Protein AF-A0A133ZZ99-F1 (afdb_monomer_lite)

Sequence (257 aa):
IGNKLYKKNGKLERIIESFETLSKYTTDRAGKLNVVGDSDDNLVDRKHYSNMIQLLQIFSSLSYFDGNLLGIRPTIGNSKNKYIVKAVKEDYDIVLSYKKYKSFINFGNISIYGRYKNLNMRVKHPVIGNVEKFDVLKYVAPSVVGKVVDKLFDLNMLSREFELWGTNVIVYDIDIHTPEGFSYGFYPMYKIYNIDDMDTKRYIDRFNEYFLPGGEYEEERDKVGYNPDNPISEEDFAERIDEINNMVYELFEVRYH

Foldseek 3Di:
DDDDPDPQPVVLVVVLVVLVVVLVVLVVVLVVCPDDDDPVVLVVSLVVNLVSVLVSVVSVVCRVQPVCLVVDDPDDDDDDDQWDFDWDCDPNKIKTWIKDWDFPDDDPPDTDTDDIFTKIKIKDRWDWLAQQPPPLVVQAPPVACPVVNVVSVLVSLLRNLQRWRKMKIWMAGRVHSHTPDIDMDTDKAALSNDPVSDISQVSQVLVLQQCPVVHVCVVCCVVLPHDNVDGDGPVCCVVCVVSVSSSSVSVVVVVPD

Structure (mmCIF, N/CA/C/O backbone):
data_AF-A0A133ZZ99-F1
#
_entry.id   AF-A0A133ZZ99-F1
#
loop_
_atom_site.group_PDB
_atom_site.id
_atom_site.type_symbol
_atom_site.label_atom_id
_atom_site.label_alt_id
_atom_site.label_comp_id
_atom_site.label_asym_id
_atom_site.label_entity_id
_atom_site.label_seq_id
_atom_site.pdbx_PDB_ins_code
_atom_site.Cartn_x
_atom_site.Cartn_y
_atom_site.Cartn_z
_atom_site.occupancy
_atom_site.B_iso_or_equiv
_atom_site.auth_seq_id
_atom_site.auth_comp_id
_atom_site.auth_asym_id
_atom_site.auth_atom_id
_atom_site.pdbx_PDB_model_num
ATOM 1 N N . ILE A 1 1 ? 1.898 -22.812 -10.694 1.00 30.27 1 ILE A N 1
ATOM 2 C CA . ILE A 1 1 ? 2.882 -22.100 -11.553 1.00 30.27 1 ILE A CA 1
ATOM 3 C C . ILE A 1 1 ? 4.181 -22.034 -10.755 1.00 30.27 1 ILE A C 1
ATOM 5 O O . ILE A 1 1 ? 4.157 -21.509 -9.656 1.00 30.27 1 ILE A O 1
ATOM 9 N N . GLY A 1 2 ? 5.227 -22.731 -11.211 1.00 24.48 2 GLY A N 1
ATOM 10 C CA . GLY A 1 2 ? 6.364 -23.154 -10.380 1.00 24.48 2 GLY A CA 1
ATOM 11 C C . GLY A 1 2 ? 7.445 -22.101 -10.114 1.00 24.48 2 GLY A C 1
ATOM 12 O O . GLY A 1 2 ? 7.627 -21.166 -10.894 1.00 24.48 2 GLY A O 1
ATOM 13 N N . ASN A 1 3 ? 8.179 -22.330 -9.020 1.00 24.52 3 ASN A N 1
ATOM 14 C CA . ASN A 1 3 ? 9.350 -21.588 -8.551 1.00 24.52 3 ASN A CA 1
ATOM 15 C C . ASN A 1 3 ? 10.400 -21.408 -9.659 1.00 24.52 3 ASN A C 1
ATOM 17 O O . ASN A 1 3 ? 11.265 -22.258 -9.869 1.00 24.52 3 ASN A O 1
ATOM 21 N N . LYS A 1 4 ? 10.369 -20.262 -10.345 1.00 31.17 4 LYS A N 1
ATOM 22 C CA . LYS A 1 4 ? 11.573 -19.733 -10.982 1.00 31.17 4 LYS A CA 1
ATOM 23 C C . LYS A 1 4 ? 12.446 -19.178 -9.866 1.00 31.17 4 LYS A C 1
ATOM 25 O O . LYS A 1 4 ? 12.062 -18.212 -9.218 1.00 31.17 4 LYS A O 1
ATOM 30 N N . LEU A 1 5 ? 13.607 -19.797 -9.657 1.00 29.06 5 LEU A N 1
ATOM 31 C CA . LEU A 1 5 ? 14.705 -19.241 -8.870 1.00 29.06 5 LEU A CA 1
ATOM 32 C C . LEU A 1 5 ? 15.047 -17.839 -9.408 1.00 29.06 5 LEU A C 1
ATOM 34 O O . LEU A 1 5 ? 15.822 -17.692 -10.354 1.00 29.06 5 LEU A O 1
ATOM 38 N N . TYR A 1 6 ? 14.438 -16.807 -8.824 1.00 36.44 6 TYR A N 1
ATOM 39 C CA . TYR A 1 6 ? 14.881 -15.428 -8.961 1.00 36.44 6 TYR A CA 1
ATOM 40 C C . TYR A 1 6 ? 16.262 -15.343 -8.312 1.00 36.44 6 TYR A C 1
ATOM 42 O O . TYR A 1 6 ? 16.425 -15.576 -7.115 1.00 36.44 6 TYR A O 1
ATOM 50 N N . LYS A 1 7 ? 17.290 -15.051 -9.110 1.00 36.66 7 LYS A N 1
ATOM 51 C CA . LYS A 1 7 ? 18.623 -14.763 -8.584 1.00 36.66 7 LYS A CA 1
ATOM 52 C C . LYS A 1 7 ? 18.521 -13.422 -7.847 1.00 36.66 7 LYS A C 1
ATOM 54 O O . LYS A 1 7 ? 18.430 -12.386 -8.500 1.00 36.66 7 LYS A O 1
ATOM 59 N N . LYS A 1 8 ? 18.459 -13.458 -6.511 1.00 46.41 8 LYS A N 1
ATOM 60 C CA . LYS A 1 8 ? 18.410 -12.273 -5.638 1.00 46.41 8 LYS A CA 1
ATOM 61 C C . LYS A 1 8 ? 19.455 -11.242 -6.074 1.00 46.41 8 LYS A C 1
ATOM 63 O O . LYS A 1 8 ? 20.642 -11.560 -6.172 1.00 46.41 8 LYS A O 1
ATOM 68 N N . ASN A 1 9 ? 19.025 -10.013 -6.356 1.00 56.91 9 ASN A N 1
ATOM 69 C CA . ASN A 1 9 ? 19.936 -8.910 -6.644 1.00 56.91 9 ASN A CA 1
ATOM 70 C C . ASN A 1 9 ? 20.273 -8.199 -5.328 1.00 56.91 9 ASN A C 1
ATOM 72 O O . ASN A 1 9 ? 19.586 -7.259 -4.939 1.00 56.91 9 ASN A O 1
ATOM 76 N N . GLY A 1 10 ? 21.350 -8.622 -4.660 1.00 58.66 10 GLY A N 1
ATOM 77 C CA . GLY A 1 10 ? 21.738 -8.077 -3.351 1.00 58.66 10 GLY A CA 1
ATOM 78 C C . GLY A 1 10 ? 22.038 -6.570 -3.339 1.00 58.66 10 GLY A C 1
ATOM 79 O O . GLY A 1 10 ? 22.044 -5.956 -2.281 1.00 58.66 10 GLY A O 1
ATOM 80 N N . LYS A 1 11 ? 22.262 -5.924 -4.497 1.00 62.56 11 LYS A N 1
ATOM 81 C CA . LYS A 1 11 ? 22.343 -4.451 -4.554 1.00 62.56 11 LYS A CA 1
ATOM 82 C C . LYS A 1 11 ? 20.976 -3.797 -4.389 1.00 62.56 11 LYS A C 1
ATOM 84 O O . LYS A 1 11 ? 20.891 -2.731 -3.798 1.00 62.56 11 LYS A O 1
ATOM 89 N N . LEU A 1 12 ? 19.941 -4.418 -4.944 1.00 64.12 12 LEU A N 1
ATOM 90 C CA . LEU A 1 12 ? 18.577 -3.916 -4.897 1.00 64.12 12 LEU A CA 1
ATOM 91 C C . LEU A 1 12 ? 18.000 -4.104 -3.488 1.00 64.12 12 LEU A C 1
ATOM 93 O O . LEU A 1 12 ? 17.463 -3.147 -2.944 1.00 64.12 12 LEU A O 1
ATOM 97 N N . GLU A 1 13 ? 18.232 -5.263 -2.862 1.00 65.00 13 GLU A N 1
ATOM 98 C CA . GLU A 1 13 ? 17.903 -5.493 -1.443 1.00 65.00 13 GLU A CA 1
ATOM 99 C C . GLU A 1 13 ? 18.554 -4.424 -0.551 1.00 65.00 13 GLU A C 1
ATOM 101 O O . GLU A 1 13 ? 17.849 -3.740 0.175 1.00 65.00 13 GLU A O 1
ATOM 106 N N . ARG A 1 14 ? 19.857 -4.149 -0.711 1.00 67.38 14 ARG A N 1
ATOM 107 C CA . ARG A 1 14 ? 20.537 -3.096 0.070 1.00 67.38 14 ARG A CA 1
ATOM 108 C C . ARG A 1 14 ? 19.987 -1.689 -0.170 1.00 67.38 14 ARG A C 1
ATOM 110 O O . ARG A 1 14 ? 20.017 -0.870 0.743 1.00 67.38 14 ARG A O 1
ATOM 117 N N . ILE A 1 15 ? 19.529 -1.376 -1.386 1.00 69.62 15 ILE A N 1
ATOM 118 C CA . ILE A 1 15 ? 18.879 -0.088 -1.682 1.00 69.62 15 ILE A CA 1
ATOM 119 C C . ILE A 1 15 ? 17.531 -0.011 -0.964 1.00 69.62 15 ILE A C 1
ATOM 121 O O . ILE A 1 15 ? 17.267 1.000 -0.321 1.00 69.62 15 ILE A O 1
ATOM 125 N N . ILE A 1 16 ? 16.718 -1.070 -1.036 1.00 63.50 16 ILE A N 1
ATOM 126 C CA . ILE A 1 16 ? 15.436 -1.157 -0.325 1.00 63.50 16 ILE A CA 1
ATOM 127 C C . ILE A 1 16 ? 15.670 -1.027 1.182 1.00 63.50 16 ILE A C 1
ATOM 129 O O . ILE A 1 16 ? 15.138 -0.102 1.777 1.00 63.50 16 ILE A O 1
ATOM 133 N N . GLU A 1 17 ? 16.559 -1.834 1.764 1.00 70.50 17 GLU A N 1
ATOM 134 C CA . GLU A 1 17 ? 16.939 -1.769 3.184 1.00 70.50 17 GLU A CA 1
ATOM 135 C C . GLU A 1 17 ? 17.415 -0.366 3.593 1.00 70.50 17 GLU A C 1
ATOM 137 O O . GLU A 1 17 ? 17.092 0.122 4.676 1.00 70.50 17 GLU A O 1
ATOM 142 N N . SER A 1 18 ? 18.177 0.318 2.729 1.00 71.25 18 SER A N 1
ATOM 143 C CA . SER A 1 18 ? 18.650 1.682 2.998 1.00 71.25 18 SER A CA 1
ATOM 144 C C . SER A 1 18 ? 17.503 2.687 2.997 1.00 71.25 18 SER A C 1
ATOM 146 O O . SER A 1 18 ? 17.463 3.563 3.858 1.00 71.25 18 SER A O 1
ATOM 148 N N . PHE A 1 19 ? 16.563 2.571 2.058 1.00 69.50 19 PHE A N 1
ATOM 149 C CA . PHE A 1 19 ? 15.379 3.422 2.037 1.00 69.50 19 PHE A CA 1
ATOM 150 C C . PHE A 1 19 ? 14.407 3.092 3.173 1.00 69.50 19 PHE A C 1
ATOM 152 O O . PHE A 1 19 ? 13.826 4.016 3.724 1.00 69.50 19 PHE A O 1
ATOM 159 N N . GLU A 1 20 ? 14.257 1.829 3.566 1.00 67.12 20 GLU A N 1
ATOM 160 C CA . GLU A 1 20 ? 13.483 1.420 4.743 1.00 67.12 20 GLU A CA 1
ATOM 161 C C . GLU A 1 20 ? 14.106 1.978 6.023 1.00 67.12 20 GLU A C 1
ATOM 163 O O . GLU A 1 20 ? 13.404 2.531 6.863 1.00 67.12 20 GLU A O 1
ATOM 168 N N . THR A 1 21 ? 15.434 1.909 6.152 1.00 72.00 21 THR A N 1
ATOM 169 C CA . THR A 1 21 ? 16.171 2.504 7.277 1.00 72.00 21 THR A CA 1
ATOM 170 C C . THR A 1 21 ? 16.014 4.022 7.295 1.00 72.00 21 THR A C 1
ATOM 172 O O . THR A 1 21 ? 15.761 4.604 8.347 1.00 72.00 21 THR A O 1
ATOM 175 N N . LEU A 1 22 ? 16.133 4.674 6.134 1.00 68.56 22 LEU A N 1
ATOM 176 C CA . LEU A 1 22 ? 15.920 6.113 6.008 1.00 68.56 22 LEU A CA 1
ATOM 177 C C . LEU A 1 22 ? 14.469 6.483 6.330 1.00 68.56 22 LEU A C 1
ATOM 179 O O . LEU A 1 22 ? 14.244 7.477 7.006 1.00 68.56 22 LEU A O 1
ATOM 183 N N . SER A 1 23 ? 13.500 5.676 5.890 1.00 64.81 23 SER A N 1
ATOM 184 C CA . SER A 1 23 ? 12.088 5.838 6.230 1.00 64.81 23 SER A CA 1
ATOM 185 C C . SER A 1 23 ? 11.916 5.774 7.740 1.00 64.81 23 SER A C 1
ATOM 187 O O . SER A 1 23 ? 11.454 6.750 8.309 1.00 64.81 23 SER A O 1
ATOM 189 N N . LYS A 1 24 ? 12.406 4.714 8.399 1.00 66.31 24 LYS A N 1
ATOM 190 C CA . LYS A 1 24 ? 12.378 4.568 9.864 1.00 66.31 24 LYS A CA 1
ATOM 191 C C . LYS A 1 24 ? 13.000 5.764 10.585 1.00 66.31 24 LYS A C 1
ATOM 193 O O . LYS A 1 24 ? 12.439 6.271 11.543 1.00 66.31 24 LYS A O 1
ATOM 198 N N . TYR A 1 25 ? 14.136 6.269 10.103 1.00 63.47 25 TYR A N 1
ATOM 199 C CA . TYR A 1 25 ? 14.757 7.459 10.688 1.00 63.47 25 TYR A CA 1
ATOM 200 C C . TYR A 1 25 ? 13.888 8.714 10.524 1.00 63.47 25 TYR A C 1
ATOM 202 O O . TYR A 1 25 ? 13.748 9.499 11.462 1.00 63.47 25 TYR A O 1
ATOM 210 N N . THR A 1 26 ? 13.301 8.912 9.342 1.00 62.19 26 THR A N 1
ATOM 211 C CA . THR A 1 26 ? 12.388 10.027 9.065 1.00 62.19 26 THR A CA 1
ATOM 212 C C . THR A 1 26 ? 11.138 9.939 9.939 1.00 62.19 26 THR A C 1
ATOM 214 O O . THR A 1 26 ? 10.729 10.955 10.494 1.00 62.19 26 THR A O 1
ATOM 217 N N . THR A 1 27 ? 10.581 8.742 10.135 1.00 60.41 27 THR A N 1
ATOM 218 C CA . THR A 1 27 ? 9.396 8.505 10.972 1.00 60.41 27 THR A CA 1
ATOM 219 C C . THR A 1 27 ? 9.701 8.630 12.467 1.00 60.41 27 THR A C 1
ATOM 221 O O . THR A 1 27 ? 8.943 9.264 13.194 1.00 60.41 27 THR A O 1
ATOM 224 N N . ASP A 1 28 ? 10.853 8.144 12.934 1.00 63.25 28 ASP A N 1
ATOM 225 C CA . ASP A 1 28 ? 11.308 8.309 14.323 1.00 63.25 28 ASP A CA 1
ATOM 226 C C . ASP A 1 28 ? 11.598 9.775 14.658 1.00 63.25 28 ASP A C 1
ATOM 228 O O . ASP A 1 28 ? 11.335 10.248 15.767 1.00 63.25 28 ASP A O 1
ATOM 232 N N . ARG A 1 29 ? 12.177 10.513 13.704 1.00 58.12 29 ARG A N 1
ATOM 233 C CA . ARG A 1 29 ? 12.391 11.956 13.826 1.00 58.12 29 ARG A CA 1
ATOM 234 C C . ARG A 1 29 ? 11.055 12.696 13.842 1.00 58.12 29 ARG A C 1
ATOM 236 O O . ARG A 1 29 ? 10.872 13.555 14.699 1.00 58.12 29 ARG A O 1
ATOM 243 N N . ALA A 1 30 ? 10.139 12.343 12.945 1.00 53.66 30 ALA A N 1
ATOM 244 C CA . ALA A 1 30 ? 8.786 12.882 12.893 1.00 53.66 30 ALA A CA 1
ATOM 245 C C . ALA A 1 30 ? 8.034 12.690 14.219 1.00 53.66 30 ALA A C 1
ATOM 247 O O . ALA A 1 30 ? 7.506 13.653 14.761 1.00 53.66 30 ALA A O 1
ATOM 248 N N . GLY A 1 31 ? 8.067 11.483 14.795 1.00 53.53 31 GLY A N 1
ATOM 249 C CA . GLY A 1 31 ? 7.424 11.180 16.079 1.00 53.53 31 GLY A CA 1
ATOM 250 C C . GLY A 1 31 ? 8.029 11.907 17.289 1.00 53.53 31 GLY A C 1
ATOM 251 O O . GLY A 1 31 ? 7.369 12.047 18.315 1.00 53.53 31 GLY A O 1
ATOM 252 N N . LYS A 1 32 ? 9.273 12.400 17.192 1.00 53.44 32 LYS A N 1
ATOM 253 C CA . LYS A 1 32 ? 9.926 13.211 18.241 1.00 53.44 32 LYS A CA 1
ATOM 254 C C . LYS A 1 32 ? 9.643 14.706 18.112 1.00 53.44 32 LYS A C 1
ATOM 256 O O . LYS A 1 32 ? 9.786 15.437 19.090 1.00 53.44 32 LYS A O 1
ATOM 261 N N . LEU A 1 33 ? 9.269 15.169 16.924 1.00 50.06 33 LEU A N 1
ATOM 262 C CA . LEU A 1 33 ? 9.016 16.572 16.617 1.00 50.06 33 LEU A CA 1
ATOM 263 C C . LEU A 1 33 ? 7.540 16.921 16.842 1.00 50.06 33 LEU A C 1
ATOM 265 O O . LEU A 1 33 ? 6.903 17.415 15.927 1.00 50.06 33 LEU A O 1
ATOM 269 N N . ASN A 1 34 ? 6.998 16.703 18.049 1.00 49.03 34 ASN A N 1
ATOM 270 C CA . ASN A 1 34 ? 5.668 17.193 18.475 1.00 49.03 34 ASN A CA 1
ATOM 271 C C . ASN A 1 34 ? 5.592 18.739 18.451 1.00 49.03 34 ASN A C 1
ATOM 273 O O . ASN A 1 34 ? 5.424 19.392 19.478 1.00 49.03 34 ASN A O 1
ATOM 277 N N . VAL A 1 35 ? 5.776 19.348 17.288 1.00 50.62 35 VAL A N 1
ATOM 278 C CA . VAL A 1 35 ? 5.778 20.782 17.053 1.00 50.62 35 VAL A CA 1
ATOM 279 C C . VAL A 1 35 ? 4.821 21.006 15.897 1.00 50.62 35 VAL A C 1
ATOM 281 O O . VAL A 1 35 ? 5.192 21.047 14.728 1.00 50.62 35 VAL A O 1
ATOM 284 N N . VAL A 1 36 ? 3.543 21.103 16.249 1.00 50.88 36 VAL A N 1
ATOM 285 C CA . VAL A 1 36 ? 2.550 21.722 15.380 1.00 50.88 36 VAL A CA 1
ATOM 286 C C . VAL A 1 36 ? 2.934 23.194 15.283 1.00 50.88 36 VAL A C 1
ATOM 288 O O . VAL A 1 36 ? 2.839 23.916 16.274 1.00 50.88 36 VAL A O 1
ATOM 291 N N . GLY A 1 37 ? 3.394 23.635 14.114 1.00 48.81 37 GLY A N 1
ATOM 292 C CA . GLY A 1 37 ? 3.617 25.059 13.878 1.00 48.81 37 GLY A CA 1
ATOM 293 C C . GLY A 1 37 ? 4.767 25.388 12.943 1.00 48.81 37 GLY A C 1
ATOM 294 O O . GLY A 1 37 ? 5.756 25.949 13.386 1.00 48.81 37 GLY A O 1
ATOM 295 N N . ASP A 1 38 ? 4.622 25.068 11.661 1.00 45.47 38 ASP A N 1
ATOM 296 C CA . ASP A 1 38 ? 4.679 26.081 10.601 1.00 45.47 38 ASP A CA 1
ATOM 297 C C . ASP A 1 38 ? 4.134 25.449 9.313 1.00 45.47 38 ASP A C 1
ATOM 299 O O . ASP A 1 38 ? 4.531 24.352 8.912 1.00 45.47 38 ASP A O 1
ATOM 303 N N . SER A 1 39 ? 3.141 26.088 8.692 1.00 55.44 39 SER A N 1
ATOM 304 C CA . SER A 1 39 ? 2.349 25.486 7.606 1.00 55.44 39 SER A CA 1
ATOM 305 C C . SER A 1 39 ? 3.166 25.138 6.356 1.00 55.44 39 SER A C 1
ATOM 307 O O . SER A 1 39 ? 2.762 24.259 5.592 1.00 55.44 39 SER A O 1
ATOM 309 N N . ASP A 1 40 ? 4.311 25.796 6.162 1.00 53.09 40 ASP A N 1
ATOM 310 C CA . ASP A 1 40 ? 5.165 25.623 4.985 1.00 53.09 40 ASP A CA 1
ATOM 311 C C . ASP A 1 40 ? 6.196 24.492 5.160 1.00 53.09 40 ASP A C 1
ATOM 313 O O . ASP A 1 40 ? 6.399 23.705 4.231 1.00 53.09 40 ASP A O 1
ATOM 317 N N . ASP A 1 41 ? 6.778 24.329 6.353 1.00 52.81 41 ASP A N 1
ATOM 318 C CA . ASP A 1 41 ? 7.751 23.262 6.641 1.00 52.81 41 ASP A CA 1
ATOM 319 C C . ASP A 1 41 ? 7.080 21.876 6.643 1.00 52.81 41 ASP A C 1
ATOM 321 O O . ASP A 1 41 ? 7.595 20.924 6.048 1.00 52.81 41 ASP A O 1
ATOM 325 N N . ASN A 1 42 ? 5.851 21.785 7.166 1.00 60.62 42 ASN A N 1
ATOM 326 C CA . ASN A 1 42 ? 5.040 20.563 7.103 1.00 60.62 42 ASN A CA 1
ATOM 327 C C . ASN A 1 42 ? 4.730 20.136 5.654 1.00 60.62 42 ASN A C 1
ATOM 329 O O . ASN A 1 42 ? 4.665 18.941 5.347 1.00 60.62 42 ASN A O 1
ATOM 333 N N . LEU A 1 43 ? 4.562 21.092 4.730 1.00 64.12 43 LEU A N 1
ATOM 334 C CA . LEU A 1 43 ? 4.328 20.806 3.311 1.00 64.12 43 LEU A CA 1
ATOM 335 C C . LEU A 1 43 ? 5.589 20.242 2.635 1.00 64.12 43 LEU A C 1
ATOM 337 O O . LEU A 1 43 ? 5.503 19.327 1.807 1.00 64.12 43 LEU A O 1
ATOM 341 N N . VAL A 1 44 ? 6.761 20.778 2.986 1.00 67.38 44 VAL A N 1
ATOM 342 C CA . VAL A 1 44 ? 8.064 20.329 2.480 1.00 67.38 44 VAL A CA 1
ATOM 343 C C . VAL A 1 44 ? 8.364 18.911 2.959 1.00 67.38 44 VAL A C 1
ATOM 345 O O . VAL A 1 44 ? 8.656 18.041 2.132 1.00 67.38 44 VAL A O 1
ATOM 348 N N . ASP A 1 45 ? 8.192 18.634 4.249 1.00 67.62 45 ASP A N 1
ATOM 349 C CA . ASP A 1 45 ? 8.419 17.303 4.816 1.00 67.62 45 ASP A CA 1
ATOM 350 C C . ASP A 1 45 ? 7.429 16.270 4.267 1.00 67.62 45 ASP A C 1
ATOM 352 O O . ASP A 1 45 ? 7.823 15.157 3.901 1.00 67.62 45 ASP A O 1
ATOM 356 N N . ARG A 1 46 ? 6.155 16.646 4.089 1.00 71.81 46 ARG A N 1
ATOM 357 C CA . ARG A 1 46 ? 5.148 15.797 3.433 1.00 71.81 46 ARG A CA 1
ATOM 358 C C . ARG A 1 46 ? 5.540 15.453 1.994 1.00 71.81 46 ARG A C 1
ATOM 360 O O . ARG A 1 46 ? 5.374 14.317 1.535 1.00 71.81 46 ARG A O 1
ATOM 367 N N . LYS A 1 47 ? 6.085 16.424 1.261 1.00 75.56 47 LYS A N 1
ATOM 368 C CA . LYS A 1 47 ? 6.590 16.221 -0.102 1.00 75.56 47 LYS A CA 1
ATOM 369 C C . LYS A 1 47 ? 7.831 15.327 -0.114 1.00 75.56 47 LYS A C 1
ATOM 371 O O . LYS A 1 47 ? 7.963 14.488 -1.001 1.00 75.56 47 LYS A O 1
ATOM 376 N N . HIS A 1 48 ? 8.735 15.468 0.852 1.00 76.75 48 HIS A N 1
ATOM 377 C CA . HIS A 1 48 ? 9.892 14.583 0.974 1.00 76.75 48 HIS A CA 1
ATOM 378 C C . HIS A 1 48 ? 9.477 13.142 1.268 1.00 76.75 48 HIS A C 1
ATOM 380 O O . HIS A 1 48 ? 9.936 12.236 0.571 1.00 76.75 48 HIS A O 1
ATOM 386 N N . TYR A 1 49 ? 8.562 12.938 2.213 1.00 77.19 49 TYR A N 1
ATOM 387 C CA . TYR A 1 49 ? 8.075 11.611 2.577 1.00 77.19 49 TYR A CA 1
ATOM 388 C C . TYR A 1 49 ? 7.328 10.925 1.425 1.00 77.19 49 TYR A C 1
ATOM 390 O O . TYR A 1 49 ? 7.657 9.799 1.057 1.00 77.19 49 TYR A O 1
ATOM 398 N N . SER A 1 50 ? 6.412 11.629 0.754 1.00 82.31 50 SER A N 1
ATOM 399 C CA . SER A 1 50 ? 5.730 11.095 -0.438 1.00 82.31 50 SER A CA 1
ATOM 400 C C . SER A 1 50 ? 6.697 10.777 -1.587 1.00 82.31 50 SER A C 1
ATOM 402 O O . SER A 1 50 ? 6.566 9.740 -2.235 1.00 82.31 50 SER A O 1
ATOM 404 N N . ASN A 1 51 ? 7.730 11.593 -1.822 1.00 83.12 51 ASN A N 1
ATOM 405 C CA . ASN A 1 51 ? 8.764 11.260 -2.807 1.00 83.12 51 ASN A CA 1
ATOM 406 C C . ASN A 1 51 ? 9.579 10.021 -2.397 1.00 83.12 51 ASN A C 1
ATOM 408 O O . ASN A 1 51 ? 9.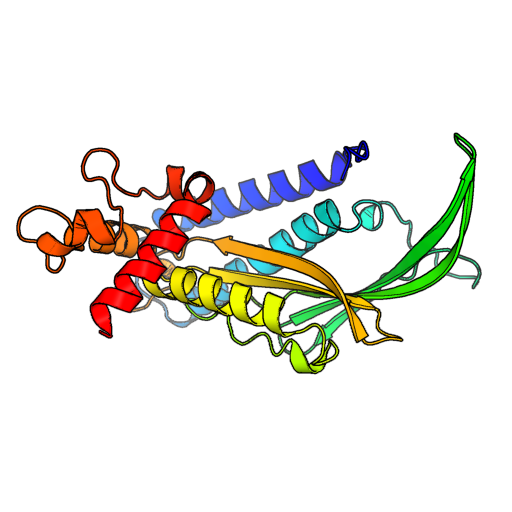905 9.197 -3.251 1.00 83.12 51 ASN A O 1
ATOM 412 N N . MET A 1 52 ? 9.902 9.869 -1.108 1.00 83.06 52 MET A N 1
ATOM 413 C CA . MET A 1 52 ? 10.591 8.681 -0.592 1.00 83.06 52 MET A CA 1
ATOM 414 C C . MET A 1 52 ? 9.759 7.416 -0.799 1.00 83.06 52 MET A C 1
ATOM 416 O O . MET A 1 52 ? 10.288 6.434 -1.315 1.00 83.06 52 MET A O 1
ATOM 420 N N . ILE A 1 53 ? 8.465 7.459 -0.477 1.00 84.25 53 ILE A N 1
ATOM 421 C CA . ILE A 1 53 ? 7.529 6.357 -0.729 1.00 84.25 53 ILE A CA 1
ATOM 422 C C . ILE A 1 53 ? 7.506 5.999 -2.222 1.00 84.25 53 ILE A C 1
ATOM 424 O O . ILE A 1 53 ? 7.607 4.828 -2.587 1.00 84.25 53 ILE A O 1
ATOM 428 N N . GLN A 1 54 ? 7.430 6.996 -3.110 1.00 87.25 54 GLN A N 1
ATOM 429 C CA . GLN A 1 54 ? 7.405 6.753 -4.555 1.00 87.25 54 GLN A CA 1
ATOM 430 C C . GLN A 1 54 ? 8.696 6.078 -5.050 1.00 87.25 54 GLN A C 1
ATOM 432 O O . GLN A 1 54 ? 8.647 5.169 -5.881 1.00 87.25 54 GLN A O 1
ATOM 437 N N . LEU A 1 55 ? 9.857 6.489 -4.527 1.00 85.62 55 LEU A N 1
ATOM 438 C CA . LEU A 1 55 ? 11.150 5.873 -4.842 1.00 85.62 55 LEU A CA 1
ATOM 439 C C . LEU A 1 55 ? 11.253 4.445 -4.296 1.00 85.62 55 LEU A C 1
ATOM 441 O O . LEU A 1 55 ? 11.671 3.545 -5.027 1.00 85.62 55 LEU A O 1
ATOM 445 N N . LEU A 1 56 ? 10.829 4.218 -3.052 1.00 82.50 56 LEU A N 1
ATOM 446 C CA . LEU A 1 56 ? 10.725 2.887 -2.448 1.00 82.50 56 LEU A CA 1
ATOM 447 C C . LEU A 1 56 ? 9.888 1.948 -3.315 1.00 82.50 56 LEU A C 1
ATOM 449 O O . LEU A 1 56 ? 10.318 0.832 -3.621 1.00 82.50 56 LEU A O 1
ATOM 453 N N . GLN A 1 57 ? 8.734 2.424 -3.778 1.00 86.19 57 GLN A N 1
ATOM 454 C CA . GLN A 1 57 ? 7.845 1.646 -4.626 1.00 86.19 57 GLN A CA 1
ATOM 455 C C . GLN A 1 57 ? 8.474 1.328 -5.989 1.00 86.19 57 GLN A C 1
ATOM 457 O O . GLN A 1 57 ? 8.308 0.211 -6.488 1.00 86.19 57 GLN A O 1
ATOM 462 N N . ILE A 1 58 ? 9.236 2.260 -6.580 1.00 85.06 58 ILE A N 1
ATOM 463 C CA . ILE A 1 58 ? 10.012 2.006 -7.805 1.00 85.06 58 ILE A CA 1
ATOM 464 C C . ILE A 1 58 ? 10.985 0.851 -7.585 1.00 85.06 58 ILE A C 1
ATOM 466 O O . ILE A 1 58 ? 10.964 -0.115 -8.346 1.00 85.06 58 ILE A O 1
ATOM 470 N N . PHE A 1 59 ? 11.834 0.925 -6.559 1.00 82.44 59 PHE A N 1
ATOM 471 C CA . PHE A 1 59 ? 12.853 -0.100 -6.337 1.00 82.44 59 PHE A CA 1
ATOM 472 C C . PHE A 1 59 ? 12.226 -1.451 -5.990 1.00 82.44 59 PHE A C 1
ATOM 474 O O . PHE A 1 59 ? 12.614 -2.460 -6.578 1.00 82.44 59 PHE A O 1
ATOM 481 N N . SER A 1 60 ? 11.196 -1.469 -5.145 1.00 79.00 60 SER A N 1
ATOM 482 C CA . SER A 1 60 ? 10.435 -2.681 -4.814 1.00 79.00 60 SER A CA 1
ATOM 483 C C . SER A 1 60 ? 9.819 -3.321 -6.062 1.00 79.00 60 SER A C 1
ATOM 485 O O . SER A 1 60 ? 9.959 -4.523 -6.294 1.00 79.00 60 SER A O 1
ATOM 487 N N . SER A 1 61 ? 9.228 -2.511 -6.943 1.00 81.94 61 SER A N 1
ATOM 488 C CA . SER A 1 61 ? 8.617 -2.988 -8.189 1.00 81.94 61 SER A CA 1
ATOM 489 C C . SER A 1 61 ? 9.651 -3.452 -9.210 1.00 81.94 61 SER A C 1
ATOM 491 O O . SER A 1 61 ? 9.435 -4.454 -9.891 1.00 81.94 61 SER A O 1
ATOM 493 N N . LEU A 1 62 ? 10.805 -2.787 -9.297 1.00 80.94 62 LEU A N 1
ATOM 494 C CA . LEU A 1 62 ? 11.929 -3.278 -10.089 1.00 80.94 62 LEU A CA 1
ATOM 495 C C . LEU A 1 62 ? 12.391 -4.639 -9.567 1.00 80.94 62 LEU A C 1
ATOM 497 O O . LEU A 1 62 ? 12.561 -5.539 -10.379 1.00 80.94 62 LEU A O 1
ATOM 501 N N . SER A 1 63 ? 12.515 -4.828 -8.247 1.00 76.62 63 SER A N 1
ATOM 502 C CA . SER A 1 63 ? 12.837 -6.134 -7.644 1.00 76.62 63 SER A CA 1
ATOM 503 C C . SER A 1 63 ? 11.885 -7.228 -8.112 1.00 76.62 63 SER A C 1
ATOM 505 O O . SER A 1 63 ? 12.312 -8.286 -8.578 1.00 76.62 63 SER A O 1
ATOM 507 N N . TYR A 1 64 ? 10.588 -6.936 -8.019 1.00 76.62 64 TYR A N 1
ATOM 508 C CA . TYR A 1 64 ? 9.515 -7.886 -8.260 1.00 76.62 64 TYR A CA 1
ATOM 509 C C . TYR A 1 64 ? 9.353 -8.229 -9.752 1.00 76.62 64 TYR A C 1
ATOM 511 O O . TYR A 1 64 ? 9.295 -9.402 -10.133 1.00 76.62 64 TYR A O 1
ATOM 519 N N . PHE A 1 65 ? 9.333 -7.219 -10.627 1.00 77.12 65 PHE A N 1
ATOM 520 C CA . PHE A 1 65 ? 9.015 -7.402 -12.047 1.00 77.12 65 PHE A CA 1
ATOM 521 C C . PHE A 1 65 ? 10.236 -7.633 -12.944 1.00 77.12 65 PHE A C 1
ATOM 523 O O . PHE A 1 65 ? 10.145 -8.410 -13.907 1.00 77.12 65 PHE A O 1
ATOM 530 N N . ASP A 1 66 ? 11.357 -6.950 -12.684 1.00 70.50 66 ASP A N 1
ATOM 531 C CA . ASP A 1 66 ? 12.545 -7.010 -13.546 1.00 70.50 66 ASP A CA 1
ATOM 532 C C . ASP A 1 66 ? 13.832 -6.491 -12.861 1.00 70.50 66 ASP A C 1
ATOM 534 O O . ASP A 1 66 ? 14.430 -5.482 -13.248 1.00 70.50 66 ASP A O 1
ATOM 538 N N . GLY A 1 67 ? 14.297 -7.203 -11.825 1.00 60.47 67 GLY A N 1
ATOM 539 C CA . GLY A 1 67 ? 15.419 -6.765 -10.974 1.00 60.47 67 GLY A CA 1
ATOM 540 C C . GLY A 1 67 ? 16.775 -6.665 -11.686 1.00 60.47 67 GLY A C 1
ATOM 541 O O . GLY A 1 67 ? 17.743 -6.139 -11.127 1.00 60.47 67 GLY A O 1
ATOM 542 N N . ASN A 1 68 ? 16.857 -7.139 -12.932 1.00 64.25 68 ASN A N 1
ATOM 543 C CA . ASN A 1 68 ? 18.034 -7.002 -13.786 1.00 64.25 68 ASN A CA 1
ATOM 544 C C . ASN A 1 68 ? 18.184 -5.584 -14.354 1.00 64.25 68 ASN A C 1
ATOM 546 O O . ASN A 1 68 ? 19.285 -5.227 -14.779 1.00 64.25 68 ASN A O 1
ATOM 550 N N . LEU A 1 69 ? 17.122 -4.766 -14.334 1.00 62.84 69 LEU A N 1
ATOM 551 C CA . LEU A 1 69 ? 17.135 -3.426 -14.922 1.00 62.84 69 LEU A CA 1
ATOM 552 C C . LEU A 1 69 ? 18.157 -2.478 -14.269 1.00 62.84 69 LEU A C 1
ATOM 554 O O . LEU A 1 69 ? 18.756 -1.654 -14.954 1.00 62.84 69 LEU A O 1
ATOM 558 N N . LEU A 1 70 ? 18.433 -2.636 -12.970 1.00 56.91 70 LEU A N 1
ATOM 559 C CA . LEU A 1 70 ? 19.419 -1.817 -12.244 1.00 56.91 70 LEU A CA 1
ATOM 560 C C . LEU A 1 70 ? 20.880 -2.202 -12.525 1.00 56.91 70 LEU A C 1
ATOM 562 O O . LEU A 1 70 ? 21.796 -1.443 -12.216 1.00 56.91 70 LEU A O 1
ATOM 566 N N . GLY A 1 71 ? 21.124 -3.394 -13.077 1.00 52.75 71 GLY A N 1
ATOM 567 C CA . GLY A 1 71 ? 22.472 -3.872 -13.404 1.00 52.75 71 GLY A CA 1
ATOM 568 C C . GLY A 1 71 ? 22.982 -3.394 -14.765 1.00 52.75 71 GLY A C 1
ATOM 569 O O . GLY A 1 71 ? 24.132 -3.659 -15.123 1.00 52.75 71 GLY A O 1
ATOM 570 N N . ILE A 1 72 ? 22.134 -2.720 -15.540 1.00 56.06 72 ILE A N 1
ATOM 571 C CA . ILE A 1 72 ? 22.429 -2.323 -16.911 1.00 56.06 72 ILE A CA 1
ATOM 572 C C . ILE A 1 72 ? 23.289 -1.064 -16.882 1.00 56.06 72 ILE A C 1
ATOM 574 O O . ILE A 1 72 ? 22.860 -0.005 -16.430 1.00 56.06 72 ILE A O 1
ATOM 578 N N . ARG A 1 73 ? 24.515 -1.162 -17.406 1.00 45.94 73 ARG A N 1
ATOM 579 C CA . ARG A 1 73 ? 25.345 0.024 -17.632 1.00 45.94 73 ARG A CA 1
ATOM 580 C C . ARG A 1 73 ? 24.685 0.897 -18.709 1.00 45.94 73 ARG A C 1
ATOM 582 O O . ARG A 1 73 ? 24.403 0.365 -19.785 1.00 45.94 73 ARG A O 1
ATOM 589 N N . PRO A 1 74 ? 24.484 2.207 -18.479 1.00 43.38 74 PRO A N 1
ATOM 590 C CA . PRO A 1 74 ? 24.068 3.116 -19.537 1.00 43.38 74 PRO A CA 1
ATOM 591 C C . PRO A 1 74 ? 25.190 3.177 -20.575 1.00 43.38 74 PRO A C 1
ATOM 593 O O . PRO A 1 74 ? 26.233 3.789 -20.362 1.00 43.38 74 PRO A O 1
ATOM 596 N N . THR A 1 75 ? 25.025 2.482 -21.695 1.00 42.06 75 THR A N 1
ATOM 597 C CA . THR A 1 75 ? 25.962 2.600 -22.812 1.00 42.06 75 THR A CA 1
ATOM 598 C C . THR A 1 75 ? 25.600 3.839 -23.609 1.00 42.06 75 THR A C 1
ATOM 600 O O . THR A 1 75 ? 24.610 3.843 -24.342 1.00 42.06 75 THR A O 1
ATOM 603 N N . ILE A 1 76 ? 26.393 4.891 -23.444 1.00 36.50 76 ILE A N 1
ATOM 604 C CA . ILE A 1 76 ? 26.345 6.072 -24.300 1.00 36.50 76 ILE A CA 1
ATOM 605 C C . ILE A 1 76 ? 26.982 5.685 -25.641 1.00 36.50 76 ILE A C 1
ATOM 607 O O . ILE A 1 76 ? 28.163 5.353 -25.692 1.00 36.50 76 ILE A O 1
ATOM 611 N N . GLY A 1 77 ? 26.189 5.718 -26.716 1.00 36.62 77 GLY A N 1
ATOM 612 C CA . GLY A 1 77 ? 26.649 5.505 -28.092 1.00 36.62 77 GLY A CA 1
ATOM 613 C C . GLY A 1 77 ? 26.525 4.063 -28.611 1.00 36.62 77 GLY A C 1
ATOM 614 O O . GLY A 1 77 ? 26.970 3.111 -27.980 1.00 36.62 77 GLY A O 1
ATOM 615 N N . ASN A 1 78 ? 25.956 3.944 -29.818 1.00 34.50 78 ASN A N 1
ATOM 616 C CA . ASN A 1 78 ? 25.782 2.752 -30.668 1.00 34.50 78 ASN A CA 1
ATOM 617 C C . ASN A 1 78 ? 24.655 1.753 -30.311 1.00 34.50 78 ASN A C 1
ATOM 619 O O . ASN A 1 78 ? 24.851 0.708 -29.699 1.00 34.50 78 ASN A O 1
ATOM 623 N N . SER A 1 79 ? 23.460 2.124 -30.791 1.00 42.06 79 SER A N 1
ATOM 624 C CA . SER A 1 79 ? 22.315 1.398 -31.403 1.00 42.06 79 SER A CA 1
ATOM 625 C C . SER A 1 79 ? 22.218 -0.148 -31.503 1.00 42.06 79 SER A C 1
ATOM 627 O O . SER A 1 79 ? 21.411 -0.639 -32.292 1.00 42.06 79 SER A O 1
ATOM 629 N N . LYS A 1 80 ? 22.920 -0.953 -30.697 1.00 41.00 80 LYS A N 1
ATOM 630 C CA . LYS A 1 80 ? 22.705 -2.419 -30.606 1.00 41.00 80 LYS A CA 1
ATOM 631 C C . LYS A 1 80 ? 22.477 -2.945 -29.182 1.00 41.00 80 LYS A C 1
ATOM 633 O O . LYS A 1 80 ? 22.394 -4.156 -28.985 1.00 41.00 80 LYS A O 1
ATOM 638 N N . ASN A 1 81 ? 22.342 -2.064 -28.190 1.00 39.81 81 ASN A N 1
ATOM 639 C CA . ASN A 1 81 ? 22.296 -2.476 -26.787 1.00 39.81 81 ASN A CA 1
ATOM 640 C C . ASN A 1 81 ? 20.878 -2.749 -26.270 1.00 39.81 81 ASN A C 1
ATOM 642 O O . ASN A 1 81 ? 19.924 -2.023 -26.540 1.00 39.81 81 ASN A O 1
ATOM 646 N N . LYS A 1 82 ? 20.777 -3.854 -25.521 1.00 49.28 82 LYS A N 1
ATOM 647 C CA . LYS A 1 82 ? 19.555 -4.564 -25.128 1.00 49.28 82 LYS A CA 1
ATOM 648 C C . LYS A 1 82 ? 18.575 -3.783 -24.242 1.00 49.28 82 LYS A C 1
ATOM 650 O O . LYS A 1 82 ? 17.488 -4.297 -24.025 1.00 49.28 82 LYS A O 1
ATOM 655 N N . TYR A 1 83 ? 18.881 -2.587 -23.753 1.00 50.91 83 TYR A N 1
ATOM 656 C CA . TYR A 1 83 ? 17.993 -1.904 -22.814 1.00 50.91 83 TYR A CA 1
ATOM 657 C C . TYR A 1 83 ? 18.145 -0.382 -22.890 1.00 50.91 83 TYR A C 1
ATOM 659 O O . TYR A 1 83 ? 19.251 0.141 -22.793 1.00 50.91 83 TYR A O 1
ATOM 667 N N . ILE A 1 84 ? 17.020 0.317 -23.041 1.00 54.91 84 ILE A N 1
ATOM 668 C CA . ILE A 1 84 ? 16.894 1.766 -22.861 1.00 54.91 84 ILE A CA 1
ATOM 669 C C . ILE A 1 84 ? 15.976 1.913 -21.657 1.00 54.91 84 ILE A C 1
ATOM 671 O O . ILE A 1 84 ? 14.805 1.589 -21.787 1.00 54.91 84 ILE A O 1
ATOM 675 N N . VAL A 1 85 ? 16.497 2.319 -20.500 1.00 61.62 85 VAL A N 1
ATOM 676 C CA . VAL A 1 85 ? 15.658 2.703 -19.358 1.00 61.62 85 VAL A CA 1
ATOM 677 C C . VAL A 1 85 ? 15.526 4.217 -19.413 1.00 61.62 85 VAL A C 1
ATOM 679 O O . VAL A 1 85 ? 16.516 4.926 -19.241 1.00 61.62 85 VAL A O 1
ATOM 682 N N . LYS A 1 86 ? 14.326 4.716 -19.709 1.00 69.75 86 LYS A N 1
ATOM 683 C CA . LYS A 1 86 ? 14.014 6.148 -19.665 1.00 69.75 86 LYS A CA 1
ATOM 684 C C . LYS A 1 86 ? 13.056 6.383 -18.507 1.00 69.75 86 LYS A C 1
ATOM 686 O O . LYS A 1 86 ? 11.971 5.816 -18.507 1.00 69.75 86 LYS A O 1
ATOM 691 N N . ALA A 1 87 ? 13.459 7.214 -17.553 1.00 75.69 87 ALA A N 1
ATOM 692 C CA . ALA A 1 87 ? 12.572 7.715 -16.514 1.00 75.69 87 ALA A CA 1
ATOM 693 C C . ALA A 1 87 ? 12.033 9.083 -16.939 1.00 75.69 87 ALA A C 1
ATOM 695 O O . ALA A 1 87 ? 12.816 9.976 -17.269 1.00 75.69 87 ALA A O 1
ATOM 696 N N . VAL A 1 88 ? 10.715 9.242 -16.953 1.00 81.31 88 VAL A N 1
ATOM 697 C CA . VAL A 1 88 ? 10.048 10.521 -17.215 1.00 81.31 88 VAL A CA 1
ATOM 698 C C . VAL A 1 88 ? 9.074 10.789 -16.082 1.00 81.31 88 VAL A C 1
ATOM 700 O O . VAL A 1 88 ? 8.399 9.876 -15.610 1.00 81.31 88 VAL A O 1
ATOM 703 N N . LYS A 1 89 ? 9.018 12.044 -15.641 1.00 81.44 89 LYS A N 1
ATOM 704 C CA . LYS A 1 89 ? 7.949 12.513 -14.769 1.00 81.44 89 LYS A CA 1
ATOM 705 C C . LYS A 1 89 ? 6.784 12.960 -15.647 1.00 81.44 89 LYS A C 1
ATOM 707 O O . LYS A 1 89 ? 6.953 13.873 -16.453 1.00 81.44 89 LYS A O 1
ATOM 712 N N . GLU A 1 90 ? 5.641 12.307 -15.501 1.00 80.81 90 GLU A N 1
ATOM 713 C CA . GLU A 1 90 ? 4.399 12.654 -16.195 1.00 80.81 90 GLU A CA 1
ATOM 714 C C . GLU A 1 90 ? 3.387 13.070 -15.124 1.00 80.81 90 GLU A C 1
ATOM 716 O O . GLU A 1 90 ? 2.978 12.253 -14.301 1.00 80.81 90 GLU A O 1
ATOM 721 N N . ASP A 1 91 ? 3.057 14.362 -15.082 1.00 81.75 91 ASP A N 1
ATOM 722 C CA . ASP A 1 91 ? 2.365 15.015 -13.963 1.00 81.75 91 ASP A CA 1
ATOM 723 C C . ASP A 1 91 ? 3.113 14.827 -12.627 1.00 81.75 91 ASP A C 1
ATOM 725 O O . ASP A 1 91 ? 4.168 15.432 -12.408 1.00 81.75 91 ASP A O 1
ATOM 729 N N . TYR A 1 92 ? 2.593 13.978 -11.738 1.00 84.25 92 TYR A N 1
ATOM 730 C CA . TYR A 1 92 ? 3.221 13.586 -10.470 1.00 84.25 92 TYR A CA 1
ATOM 731 C C . TYR A 1 92 ? 3.736 12.138 -10.484 1.00 84.25 92 TYR A C 1
ATOM 733 O O . TYR A 1 92 ? 4.473 11.734 -9.582 1.00 84.25 92 TYR A O 1
ATOM 741 N N . ASP A 1 93 ? 3.398 11.370 -11.516 1.00 87.75 93 ASP A N 1
ATOM 742 C CA . ASP A 1 93 ? 3.791 9.974 -11.648 1.00 87.75 93 ASP A CA 1
ATOM 743 C C . ASP A 1 93 ? 5.198 9.856 -12.235 1.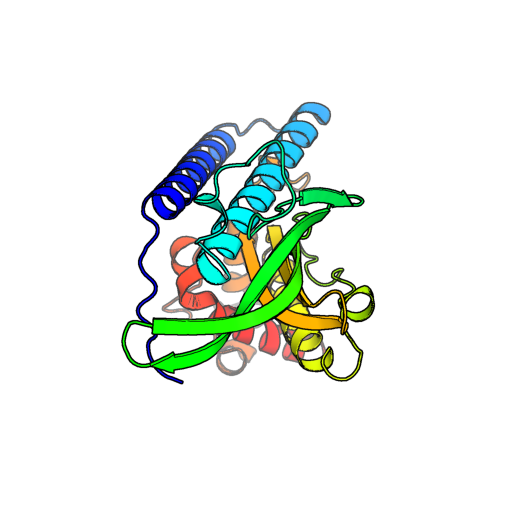00 87.75 93 ASP A C 1
ATOM 745 O O . ASP A 1 93 ? 5.692 10.735 -12.950 1.00 87.75 93 ASP A O 1
ATOM 749 N N . ILE A 1 94 ? 5.841 8.723 -11.962 1.00 88.12 94 ILE A N 1
ATOM 750 C CA . ILE A 1 94 ? 7.111 8.356 -12.584 1.00 88.12 94 ILE A CA 1
ATOM 751 C C . ILE A 1 94 ? 6.852 7.207 -13.550 1.00 88.12 94 ILE A C 1
ATOM 753 O O . ILE A 1 94 ? 6.357 6.152 -13.158 1.00 88.12 94 ILE A O 1
ATOM 757 N N . VAL A 1 95 ? 7.219 7.394 -14.815 1.00 87.31 95 VAL A N 1
ATOM 758 C CA . VAL A 1 95 ? 7.137 6.361 -15.849 1.00 87.31 95 VAL A CA 1
ATOM 759 C C . VAL A 1 95 ? 8.540 5.906 -16.212 1.00 87.31 95 VAL A C 1
ATOM 761 O O . VAL A 1 95 ? 9.370 6.693 -16.668 1.00 87.31 95 VAL A O 1
ATOM 764 N N . LEU A 1 96 ? 8.801 4.618 -16.011 1.00 87.19 96 LEU A N 1
ATOM 765 C CA . LEU A 1 96 ? 10.007 3.935 -16.453 1.00 87.19 96 LEU A CA 1
ATOM 766 C C . LEU A 1 96 ? 9.691 3.152 -17.726 1.00 87.19 96 LEU A C 1
ATOM 768 O O . LEU A 1 96 ? 9.061 2.095 -17.673 1.00 87.19 96 LEU A O 1
ATOM 772 N N . SER A 1 97 ? 10.148 3.651 -18.869 1.00 83.44 97 SER A N 1
ATOM 773 C CA . SER A 1 97 ? 10.072 2.936 -20.144 1.00 83.44 97 SER A CA 1
ATOM 774 C C . SER A 1 97 ? 11.296 2.044 -20.313 1.00 83.44 97 SER A C 1
ATOM 776 O O . SER A 1 97 ? 12.425 2.526 -20.196 1.00 83.44 97 SER A O 1
ATOM 778 N N . TYR A 1 98 ? 11.090 0.761 -20.605 1.00 78.44 98 TYR A N 1
ATOM 779 C CA . TYR A 1 98 ? 12.158 -0.214 -20.818 1.00 78.44 98 TYR A CA 1
ATOM 780 C C . TYR A 1 98 ? 11.773 -1.302 -21.822 1.00 78.44 98 TYR A C 1
ATOM 782 O O . TYR A 1 98 ? 10.615 -1.464 -22.190 1.00 78.44 98 TYR A O 1
ATOM 790 N N . LYS A 1 99 ? 12.765 -2.057 -22.306 1.00 75.94 99 LYS A N 1
ATOM 791 C CA . LYS A 1 99 ? 12.546 -3.184 -23.225 1.00 75.94 99 LYS A CA 1
ATOM 792 C C . LYS A 1 99 ? 12.791 -4.507 -22.516 1.00 75.94 99 LYS A C 1
ATOM 794 O O . LYS A 1 99 ? 13.832 -4.665 -21.882 1.00 75.94 99 LYS A O 1
ATOM 799 N N . LYS A 1 100 ? 11.883 -5.472 -22.680 1.00 73.50 100 LYS A N 1
ATOM 800 C CA . LYS A 1 100 ? 12.007 -6.823 -22.109 1.00 73.50 100 LYS A CA 1
ATOM 801 C C . LYS A 1 100 ? 12.049 -7.876 -23.209 1.00 73.50 100 LYS A C 1
ATOM 803 O O . LYS A 1 100 ? 11.177 -7.921 -24.073 1.00 73.50 100 LYS A O 1
ATOM 808 N N . TYR A 1 101 ? 13.056 -8.749 -23.183 1.00 66.12 101 TYR A N 1
ATOM 809 C CA . TYR A 1 101 ? 13.136 -9.868 -24.125 1.00 66.12 101 TYR A CA 1
ATOM 810 C C . TYR A 1 101 ? 12.302 -11.045 -23.629 1.00 66.12 101 TYR A C 1
ATOM 812 O O . TYR A 1 101 ? 12.560 -11.585 -22.553 1.00 66.12 101 TYR A O 1
ATOM 820 N N . LYS A 1 102 ? 11.350 -11.502 -24.444 1.00 59.38 102 LYS A N 1
ATOM 821 C CA . LYS A 1 102 ? 10.661 -12.772 -24.202 1.00 59.38 102 LYS A CA 1
ATOM 822 C C . LYS A 1 102 ? 11.510 -13.901 -24.784 1.00 59.38 102 LYS A C 1
ATOM 824 O O . LYS A 1 102 ? 11.748 -13.912 -25.991 1.00 59.38 102 LYS A O 1
ATOM 829 N N . SER A 1 103 ? 11.991 -14.841 -23.967 1.00 54.19 103 SER A N 1
ATOM 830 C CA . SER A 1 103 ? 12.528 -16.082 -24.533 1.00 54.19 103 SER A CA 1
ATOM 831 C C . SER A 1 103 ? 11.371 -16.895 -25.109 1.00 54.19 103 SER A C 1
ATOM 833 O O . SER A 1 103 ? 10.334 -17.050 -24.464 1.00 54.19 103 SER A O 1
ATOM 835 N N . PHE A 1 104 ? 11.506 -17.332 -26.360 1.00 55.16 104 PHE A N 1
ATOM 836 C CA . PHE A 1 104 ? 10.496 -18.170 -27.018 1.00 55.16 104 PHE A CA 1
ATOM 837 C C . PHE A 1 104 ? 10.938 -19.629 -27.091 1.00 55.16 104 PHE A C 1
ATOM 839 O O . PHE A 1 104 ? 10.095 -20.503 -27.251 1.00 55.16 104 PHE A O 1
ATOM 846 N N . ILE A 1 105 ? 12.236 -19.900 -26.909 1.00 49.25 105 ILE A N 1
ATOM 847 C CA . ILE A 1 105 ? 12.772 -21.249 -26.738 1.00 49.25 105 ILE A CA 1
ATOM 848 C C . ILE A 1 105 ? 13.815 -21.227 -25.614 1.00 49.25 105 ILE A C 1
ATOM 850 O O . ILE A 1 105 ? 14.703 -20.374 -25.609 1.00 49.25 105 ILE A O 1
ATOM 854 N N . ASN A 1 106 ? 13.718 -22.163 -24.668 1.00 48.31 106 ASN A N 1
ATOM 855 C CA . ASN A 1 106 ? 14.738 -22.409 -23.645 1.00 48.31 106 ASN A CA 1
ATOM 856 C C . ASN A 1 106 ? 15.270 -23.842 -23.811 1.00 48.31 106 ASN A C 1
ATOM 858 O O . ASN A 1 106 ? 14.507 -24.794 -23.670 1.00 48.31 106 ASN A O 1
ATOM 862 N N . PHE A 1 107 ? 16.567 -23.989 -24.073 1.00 44.91 107 PHE A N 1
ATOM 863 C CA . PHE A 1 107 ? 17.290 -25.261 -24.113 1.00 44.91 107 PHE A CA 1
ATOM 864 C C . PHE A 1 107 ? 18.331 -25.293 -22.990 1.00 44.91 107 PHE A C 1
ATOM 866 O O . PHE A 1 107 ? 19.452 -24.809 -23.154 1.00 44.91 107 PHE A O 1
ATOM 873 N N . GLY A 1 108 ? 17.968 -25.844 -21.829 1.00 61.66 108 GLY A N 1
ATOM 874 C CA . GLY A 1 108 ? 18.859 -25.878 -20.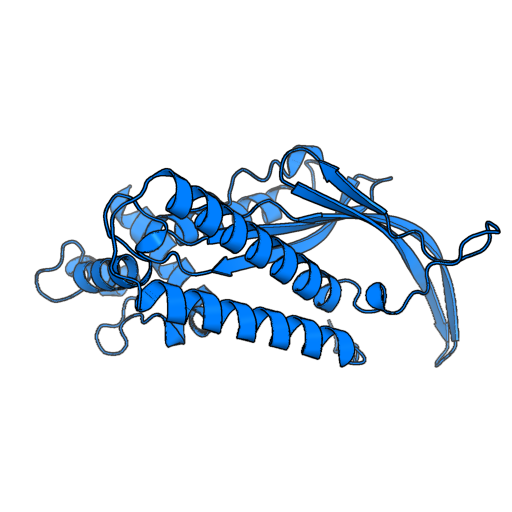664 1.00 61.66 108 GLY A CA 1
ATOM 875 C C . GLY A 1 108 ? 19.329 -24.470 -20.271 1.00 61.66 108 GLY A C 1
ATOM 876 O O . GLY A 1 108 ? 18.509 -23.617 -19.944 1.00 61.66 108 GLY A O 1
ATOM 877 N N . ASN A 1 109 ? 20.639 -24.212 -20.356 1.00 52.97 109 ASN A N 1
ATOM 878 C CA . ASN A 1 109 ? 21.248 -22.905 -20.056 1.00 52.97 109 ASN A CA 1
ATOM 879 C C . ASN A 1 109 ? 21.226 -21.909 -21.235 1.00 52.97 109 ASN A C 1
ATOM 881 O O . ASN A 1 109 ? 21.743 -20.799 -21.110 1.00 52.97 109 ASN A O 1
ATOM 885 N N . ILE A 1 110 ? 20.670 -22.291 -22.388 1.00 42.25 110 ILE A N 1
ATOM 886 C CA . ILE A 1 110 ? 20.604 -21.457 -23.591 1.00 42.25 110 ILE A CA 1
ATOM 887 C C . ILE A 1 110 ? 19.165 -20.981 -23.784 1.00 42.25 110 ILE A C 1
ATOM 889 O O . ILE A 1 110 ? 18.255 -21.779 -23.993 1.00 42.25 110 ILE A O 1
ATOM 893 N N . SER A 1 111 ? 18.954 -19.666 -23.767 1.00 49.56 111 SER A N 1
ATOM 894 C CA . SER A 1 111 ? 17.662 -19.054 -24.094 1.00 49.56 111 SER A CA 1
ATOM 895 C C . SER A 1 111 ? 17.743 -18.364 -25.452 1.00 49.56 111 SER A C 1
ATOM 897 O O . SER A 1 111 ? 18.569 -17.471 -25.652 1.00 49.56 111 SER A O 1
ATOM 899 N N . ILE A 1 112 ? 16.862 -18.746 -26.376 1.00 50.00 112 ILE A N 1
ATOM 900 C CA . ILE A 1 112 ? 16.662 -18.042 -27.643 1.00 50.00 112 ILE A CA 1
ATOM 901 C C . ILE A 1 112 ? 15.604 -16.962 -27.400 1.00 50.00 112 ILE A C 1
ATOM 903 O O . ILE A 1 112 ? 14.441 -17.237 -27.081 1.00 50.00 112 ILE A O 1
ATOM 907 N N . TYR A 1 113 ? 16.047 -15.711 -27.493 1.00 54.19 113 TYR A N 1
ATOM 908 C CA . TYR A 1 113 ? 15.233 -14.528 -27.235 1.00 54.19 113 TYR A CA 1
ATOM 909 C C . TYR A 1 113 ? 14.517 -14.073 -28.503 1.00 54.19 113 TYR A C 1
ATOM 911 O O . TYR A 1 113 ? 15.133 -13.962 -29.560 1.00 54.19 113 TYR A O 1
ATOM 919 N N . GLY A 1 114 ? 13.213 -13.831 -28.387 1.00 57.56 114 GLY A N 1
ATOM 920 C CA . GLY A 1 114 ? 12.337 -13.426 -29.482 1.00 57.56 114 GLY A CA 1
ATOM 921 C C . GLY A 1 114 ? 12.295 -11.912 -29.626 1.00 57.56 114 GLY A C 1
ATOM 922 O O . GLY A 1 114 ? 13.212 -11.210 -29.195 1.00 57.56 114 GLY A O 1
ATOM 923 N N . ARG A 1 115 ? 11.206 -11.397 -30.210 1.00 62.28 115 ARG A N 1
ATOM 924 C CA . ARG A 1 115 ? 10.959 -9.948 -30.280 1.00 62.28 115 ARG A CA 1
ATOM 925 C C . ARG A 1 115 ? 10.908 -9.342 -28.868 1.00 62.28 115 ARG A C 1
ATOM 927 O O . ARG A 1 115 ? 10.464 -9.989 -27.916 1.00 62.28 115 ARG A O 1
ATOM 934 N N . TYR A 1 116 ? 11.406 -8.114 -28.743 1.00 68.88 116 TYR A N 1
ATOM 935 C CA . TYR A 1 116 ? 11.312 -7.331 -27.513 1.00 68.88 116 TYR A CA 1
ATOM 936 C C . TYR A 1 116 ? 9.869 -6.861 -27.299 1.00 68.88 116 TYR A C 1
ATOM 938 O O . TYR A 1 116 ? 9.170 -6.580 -28.269 1.00 68.88 116 TYR A O 1
ATOM 946 N N . LYS A 1 117 ? 9.456 -6.755 -26.035 1.00 77.56 117 LYS A N 1
ATOM 947 C CA . LYS A 1 117 ? 8.298 -5.960 -25.622 1.00 77.56 117 LYS A CA 1
ATOM 948 C C . LYS A 1 117 ? 8.773 -4.581 -25.197 1.00 77.56 117 LYS A C 1
ATOM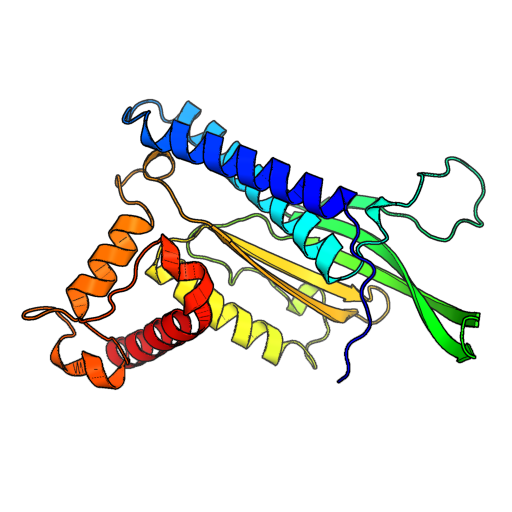 950 O O . LYS A 1 117 ? 9.776 -4.489 -24.479 1.00 77.56 117 LYS A O 1
ATOM 955 N N . ASN A 1 118 ? 8.075 -3.537 -25.624 1.00 83.38 118 ASN A N 1
ATOM 956 C CA . ASN A 1 118 ? 8.261 -2.200 -25.079 1.00 83.38 118 ASN A CA 1
ATOM 957 C C . ASN A 1 118 ? 7.337 -2.070 -23.869 1.00 83.38 118 ASN A C 1
ATOM 959 O O . ASN A 1 118 ? 6.126 -2.167 -24.014 1.00 83.38 118 ASN A O 1
ATOM 963 N N . LEU A 1 119 ? 7.904 -1.911 -22.677 1.00 86.50 119 LEU A N 1
ATOM 964 C CA . LEU A 1 119 ? 7.158 -1.864 -21.428 1.00 86.50 119 LEU A CA 1
ATOM 965 C C . LEU A 1 119 ? 7.252 -0.483 -20.794 1.00 86.50 119 LEU A C 1
ATOM 967 O O . LEU A 1 119 ? 8.325 0.118 -20.761 1.00 86.50 119 LEU A O 1
ATOM 971 N N . ASN A 1 120 ? 6.144 -0.035 -20.220 1.00 88.19 120 ASN A N 1
ATOM 972 C CA . ASN A 1 120 ? 6.115 1.066 -19.271 1.00 88.19 120 ASN A CA 1
ATOM 973 C C . ASN A 1 120 ? 5.796 0.508 -17.887 1.00 88.19 120 ASN A C 1
ATOM 975 O O . ASN A 1 120 ? 4.800 -0.187 -17.714 1.00 88.19 120 ASN A O 1
ATOM 979 N N . MET A 1 121 ? 6.629 0.834 -16.902 1.00 88.81 121 MET A N 1
ATOM 980 C CA . MET A 1 121 ? 6.291 0.742 -15.486 1.00 88.81 121 MET A CA 1
ATOM 981 C C . MET A 1 121 ? 5.917 2.142 -15.016 1.00 88.81 121 MET A C 1
ATOM 983 O O . MET A 1 121 ? 6.781 3.011 -14.922 1.00 88.81 121 MET A O 1
ATOM 987 N N . ARG A 1 122 ? 4.634 2.374 -14.755 1.00 88.88 122 ARG A N 1
ATOM 988 C CA . ARG A 1 122 ? 4.141 3.644 -14.219 1.00 88.88 122 ARG A CA 1
ATOM 989 C C . ARG A 1 122 ? 3.934 3.491 -12.722 1.00 88.88 122 ARG A C 1
ATOM 991 O O . ARG A 1 122 ? 3.179 2.619 -12.308 1.00 88.88 122 ARG A O 1
ATOM 998 N N . VAL A 1 123 ? 4.604 4.334 -11.946 1.00 89.00 123 VAL A N 1
ATOM 999 C CA . VAL A 1 123 ? 4.519 4.395 -10.486 1.00 89.00 123 VAL A CA 1
ATOM 1000 C C . VAL A 1 123 ? 3.779 5.660 -10.088 1.00 89.00 123 VAL A C 1
ATOM 1002 O O . VAL A 1 123 ? 4.257 6.776 -10.328 1.00 89.00 123 VAL A O 1
ATOM 1005 N N . LYS A 1 124 ? 2.610 5.475 -9.480 1.00 87.56 124 LYS A N 1
ATOM 1006 C CA . LYS A 1 124 ? 1.731 6.571 -9.090 1.00 87.56 124 LYS A CA 1
ATOM 1007 C C . LYS A 1 124 ? 2.344 7.389 -7.961 1.00 87.56 124 LYS A C 1
ATOM 1009 O O . LYS A 1 124 ? 2.964 6.832 -7.048 1.00 87.56 124 LYS A O 1
ATOM 1014 N N . HIS A 1 125 ? 2.142 8.701 -7.990 1.00 87.38 125 HIS A N 1
ATOM 1015 C CA . HIS A 1 125 ? 2.440 9.513 -6.815 1.00 87.38 125 HIS A CA 1
ATOM 1016 C C . HIS A 1 125 ? 1.634 9.022 -5.600 1.00 87.38 125 HIS A C 1
ATOM 1018 O O . HIS A 1 125 ? 0.429 8.779 -5.742 1.00 87.38 125 HIS A O 1
ATOM 1024 N N . PRO A 1 126 ? 2.266 8.860 -4.425 1.00 86.81 126 PRO A N 1
ATOM 1025 C CA . PRO A 1 126 ? 1.566 8.437 -3.226 1.00 86.81 126 PRO A CA 1
ATOM 1026 C C . PRO A 1 126 ? 0.507 9.452 -2.826 1.00 86.81 126 PRO A C 1
ATOM 1028 O O . PRO A 1 126 ? 0.709 10.663 -2.915 1.00 86.81 126 PRO A O 1
ATOM 1031 N N . VAL A 1 127 ? -0.631 8.946 -2.383 1.00 84.75 127 VAL A N 1
ATOM 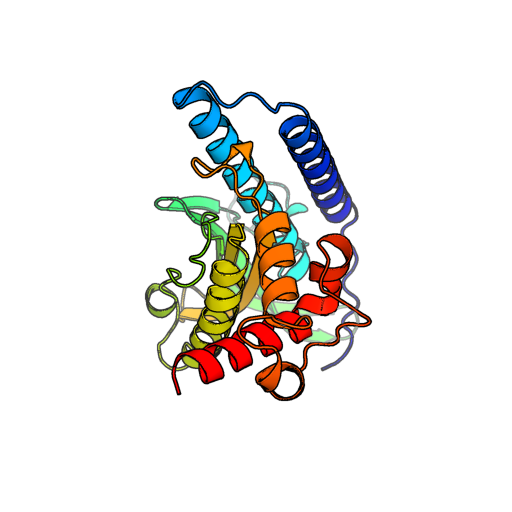1032 C CA . VAL A 1 127 ? -1.787 9.746 -1.996 1.00 84.75 127 VAL A CA 1
ATOM 1033 C C . VAL A 1 127 ? -2.408 9.132 -0.759 1.00 84.75 127 VAL A C 1
ATOM 1035 O O . VAL A 1 127 ? -2.476 7.912 -0.629 1.00 84.75 127 VAL A O 1
ATOM 1038 N N . ILE A 1 128 ? -2.838 9.991 0.155 1.00 83.31 128 ILE A N 1
ATOM 1039 C CA . ILE A 1 128 ? -3.479 9.562 1.393 1.00 83.31 128 ILE A CA 1
ATOM 1040 C C . ILE A 1 128 ? -4.944 9.245 1.102 1.00 83.31 128 ILE A C 1
ATOM 1042 O O . ILE A 1 128 ? -5.605 10.033 0.417 1.00 83.31 128 ILE A O 1
ATOM 1046 N N . GLY A 1 129 ? -5.419 8.091 1.574 1.00 75.25 129 GLY A N 1
ATOM 1047 C CA . GLY A 1 129 ? -6.840 7.736 1.547 1.00 75.25 129 GLY A CA 1
ATOM 1048 C C . GLY A 1 129 ? -7.456 7.685 0.145 1.00 75.25 129 GLY A C 1
ATOM 1049 O O . GLY A 1 129 ? -8.663 7.856 -0.004 1.00 75.25 129 GLY A O 1
ATOM 1050 N N . ASN A 1 130 ? -6.657 7.554 -0.922 1.00 74.69 130 ASN A N 1
ATOM 1051 C CA . ASN A 1 130 ? -7.198 7.584 -2.285 1.00 74.69 130 ASN A CA 1
ATOM 1052 C C . ASN A 1 130 ? -6.331 6.871 -3.336 1.00 74.69 130 ASN A C 1
ATOM 1054 O O . ASN A 1 130 ? -5.770 7.486 -4.254 1.00 74.69 130 ASN A O 1
ATOM 1058 N N . VAL A 1 131 ? -6.222 5.548 -3.251 1.00 71.44 131 VAL A N 1
ATOM 1059 C CA . VAL A 1 131 ? -5.428 4.764 -4.217 1.00 71.44 131 VAL A CA 1
ATOM 1060 C C . VAL A 1 131 ? -6.129 4.630 -5.576 1.00 71.44 131 VAL A C 1
ATOM 1062 O O . VAL A 1 131 ? -5.453 4.521 -6.606 1.00 71.44 131 VAL A O 1
ATOM 1065 N N . GLU A 1 132 ? -7.452 4.793 -5.611 1.00 64.62 132 GLU A N 1
ATOM 1066 C CA . GLU A 1 132 ? -8.330 4.553 -6.766 1.00 64.62 132 GLU A CA 1
ATOM 1067 C C . GLU A 1 132 ? -8.122 5.470 -7.976 1.00 64.62 132 GLU A C 1
ATOM 1069 O O . GLU A 1 132 ? -8.435 5.064 -9.090 1.00 64.62 132 GLU A O 1
ATOM 1074 N N . LYS A 1 133 ? -7.542 6.676 -7.830 1.00 59.59 133 LYS A N 1
ATOM 1075 C CA . LYS A 1 133 ? -7.312 7.593 -8.982 1.00 59.59 133 LYS A CA 1
ATOM 1076 C C . LYS A 1 133 ? -6.395 7.044 -10.094 1.00 59.59 133 LYS A C 1
ATOM 1078 O O . LYS A 1 133 ? -5.986 7.791 -10.981 1.00 59.59 133 LYS A O 1
ATOM 1083 N N . PHE A 1 134 ? -5.989 5.781 -10.025 1.00 64.06 134 PHE A N 1
ATOM 1084 C CA . PHE A 1 134 ? -5.256 5.149 -11.100 1.00 64.06 134 PHE A CA 1
ATOM 1085 C C . PHE A 1 134 ? -6.227 4.821 -12.238 1.00 64.06 134 PHE A C 1
ATOM 1087 O O . PHE A 1 134 ? -6.924 3.815 -12.218 1.00 64.06 134 PHE A O 1
ATOM 1094 N N . ASP A 1 135 ? -6.290 5.711 -13.227 1.00 66.88 135 ASP A N 1
ATOM 1095 C CA . ASP A 1 135 ? -7.094 5.542 -14.438 1.00 66.88 135 ASP A CA 1
ATOM 1096 C C . ASP A 1 135 ? -6.432 4.491 -15.345 1.00 66.88 135 ASP A C 1
ATOM 1098 O O . ASP A 1 135 ? -5.817 4.794 -16.367 1.00 66.88 135 ASP A O 1
ATOM 1102 N N . VAL A 1 136 ? -6.489 3.231 -14.898 1.00 67.50 136 VAL A N 1
ATOM 1103 C CA . VAL A 1 136 ? -5.942 2.040 -15.566 1.00 67.50 136 VAL A CA 1
ATOM 1104 C C . VAL A 1 136 ? -6.411 1.988 -17.023 1.00 67.50 136 VAL A C 1
ATOM 1106 O O . VAL A 1 136 ? -5.640 1.621 -17.909 1.00 67.50 136 VAL A O 1
ATOM 1109 N N . LEU A 1 137 ? -7.647 2.434 -17.279 1.00 69.56 137 LEU A N 1
ATOM 1110 C CA . LEU A 1 137 ? -8.277 2.492 -18.599 1.00 69.56 137 LEU A CA 1
ATOM 1111 C C . LEU A 1 137 ? -7.523 3.377 -19.602 1.00 69.56 137 LEU A C 1
ATOM 1113 O O . LEU A 1 137 ? -7.637 3.147 -20.804 1.00 69.56 137 LEU A O 1
ATOM 1117 N N . LYS A 1 138 ? -6.722 4.351 -19.148 1.00 75.00 138 LYS A N 1
ATOM 1118 C CA . LYS A 1 138 ? -5.862 5.152 -20.040 1.00 75.00 138 LYS A CA 1
ATOM 1119 C C . LYS A 1 138 ? -4.692 4.369 -20.622 1.00 75.00 138 LYS A C 1
ATOM 1121 O O . LYS A 1 138 ? -4.157 4.771 -21.651 1.00 75.00 138 LYS A O 1
ATOM 1126 N N . TYR A 1 139 ? -4.260 3.301 -19.956 1.00 74.44 139 TYR A N 1
ATOM 1127 C CA . TYR A 1 139 ? -2.982 2.645 -20.251 1.00 74.44 139 TYR A CA 1
ATOM 1128 C C . TYR A 1 139 ? -3.131 1.195 -20.690 1.00 74.44 139 TYR A C 1
ATOM 1130 O O . TYR A 1 139 ? -2.243 0.663 -21.356 1.00 74.44 139 TYR A O 1
ATOM 1138 N N . VAL A 1 140 ? -4.237 0.550 -20.329 1.00 73.31 140 VAL A N 1
ATOM 1139 C CA . VAL A 1 140 ? -4.500 -0.839 -20.696 1.00 73.31 140 VAL A CA 1
ATOM 1140 C C . VAL A 1 140 ? -5.902 -1.031 -21.254 1.00 73.31 140 VAL A C 1
ATOM 1142 O O . VAL A 1 140 ? -6.838 -0.302 -20.933 1.00 73.31 140 VAL A O 1
ATOM 1145 N N . ALA A 1 141 ? -6.038 -2.037 -22.114 1.00 70.81 141 ALA A N 1
ATOM 1146 C CA . ALA A 1 141 ? -7.268 -2.319 -22.832 1.00 70.81 141 ALA A CA 1
ATOM 1147 C C . ALA A 1 141 ? -8.442 -2.652 -21.880 1.00 70.81 141 ALA A C 1
ATOM 1149 O O . ALA A 1 141 ? -8.264 -3.447 -20.950 1.00 70.81 141 ALA A O 1
ATOM 1150 N N . PRO A 1 142 ? -9.669 -2.159 -22.155 1.00 69.06 142 PRO A N 1
ATOM 1151 C CA . PRO A 1 142 ? -10.859 -2.407 -21.330 1.00 69.06 142 PRO A CA 1
ATOM 1152 C C . PRO A 1 142 ? -11.119 -3.885 -21.006 1.00 69.06 142 PRO A C 1
ATOM 1154 O O . PRO A 1 142 ? -11.545 -4.217 -19.904 1.00 69.06 142 PRO A O 1
ATOM 1157 N N . SER A 1 143 ? -10.797 -4.790 -21.936 1.00 66.12 143 SER A N 1
ATOM 1158 C CA . SER A 1 143 ? -11.030 -6.237 -21.813 1.00 66.12 143 SER A CA 1
ATOM 1159 C C . SER A 1 143 ? -10.257 -6.923 -20.679 1.00 66.12 143 SER A C 1
ATOM 1161 O O . SER A 1 143 ? -10.535 -8.077 -20.368 1.00 66.12 143 SER A O 1
ATOM 1163 N N . VAL A 1 144 ? -9.263 -6.253 -20.089 1.00 66.12 144 VAL A N 1
ATOM 1164 C CA . VAL A 1 144 ? -8.393 -6.794 -19.027 1.00 66.12 144 VAL A CA 1
ATOM 1165 C C . VAL A 1 144 ? -8.359 -5.911 -17.774 1.00 66.12 144 VAL A C 1
ATOM 1167 O O . VAL A 1 144 ? -7.633 -6.221 -16.832 1.00 66.12 144 VAL A O 1
ATOM 1170 N N . VAL A 1 145 ? -9.158 -4.837 -17.741 1.00 71.06 145 VAL A N 1
ATOM 1171 C CA . VAL A 1 145 ? -9.136 -3.814 -16.683 1.00 71.06 145 VAL A CA 1
ATOM 1172 C C . VAL A 1 145 ? -9.922 -4.218 -15.434 1.00 71.06 145 VAL A C 1
ATOM 1174 O O . VAL A 1 145 ? -9.485 -3.877 -14.339 1.00 71.06 145 VAL A O 1
ATOM 1177 N N . GLY A 1 146 ? -11.014 -4.983 -15.571 1.00 70.69 146 GLY A N 1
ATOM 1178 C CA . GLY A 1 146 ? -11.934 -5.290 -14.460 1.00 70.69 146 GLY A CA 1
ATOM 1179 C C . GLY A 1 146 ? -11.227 -5.791 -13.197 1.00 70.69 146 GLY A C 1
ATOM 1180 O O . GLY A 1 146 ? -11.303 -5.155 -12.159 1.00 70.69 146 GLY A O 1
ATOM 1181 N N . LYS A 1 147 ? -10.381 -6.824 -13.320 1.00 70.88 147 LYS A N 1
ATOM 1182 C CA . LYS A 1 147 ? -9.643 -7.388 -12.171 1.00 70.88 147 LYS A CA 1
ATOM 1183 C C . LYS A 1 147 ? -8.668 -6.414 -11.500 1.00 70.88 147 LYS A C 1
ATOM 1185 O O . LYS A 1 147 ? -8.354 -6.577 -10.327 1.00 70.88 147 LYS A O 1
ATOM 1190 N N . VAL A 1 148 ? -8.112 -5.465 -12.256 1.00 73.38 148 VAL A N 1
ATOM 1191 C CA . VAL A 1 148 ? -7.205 -4.446 -11.704 1.00 73.38 148 VAL A CA 1
ATOM 1192 C C . VAL A 1 148 ? -8.016 -3.369 -10.989 1.00 73.38 148 VAL A C 1
ATOM 1194 O O . VAL A 1 148 ? -7.581 -2.887 -9.951 1.00 73.38 148 VAL A O 1
ATOM 1197 N N . VAL A 1 149 ? -9.190 -3.021 -11.523 1.00 76.75 149 VAL A N 1
ATOM 1198 C CA . VAL A 1 149 ? -10.117 -2.060 -10.913 1.00 76.75 149 VAL A CA 1
ATOM 1199 C C . VAL A 1 149 ? -10.685 -2.598 -9.608 1.00 76.75 149 VAL A C 1
ATOM 1201 O O . VAL A 1 149 ? -10.591 -1.888 -8.615 1.00 76.75 149 VAL A O 1
ATOM 1204 N N . ASP A 1 150 ? -11.159 -3.845 -9.578 1.00 77.88 150 ASP A N 1
ATOM 1205 C CA . ASP A 1 150 ? -11.691 -4.466 -8.356 1.00 77.88 150 ASP A CA 1
ATOM 1206 C C . ASP A 1 150 ? -10.631 -4.447 -7.244 1.00 77.88 150 ASP A C 1
ATOM 1208 O O . ASP A 1 150 ? -10.857 -3.942 -6.151 1.00 77.88 150 ASP A O 1
ATOM 1212 N N . LYS A 1 151 ? -9.397 -4.859 -7.565 1.00 77.62 151 LYS A N 1
ATOM 1213 C CA . LYS A 1 151 ? -8.300 -4.818 -6.593 1.00 77.62 151 LYS A CA 1
ATOM 1214 C C . LYS A 1 151 ? -7.938 -3.393 -6.161 1.00 77.62 151 LYS A C 1
ATOM 1216 O O . LYS A 1 151 ? -7.538 -3.187 -5.024 1.00 77.62 151 LYS A O 1
ATOM 1221 N N . LEU A 1 152 ? -8.019 -2.401 -7.049 1.00 79.38 152 LEU A N 1
ATOM 1222 C CA . LEU A 1 152 ? -7.783 -1.001 -6.679 1.00 79.38 152 LEU A CA 1
ATOM 1223 C C . LEU A 1 152 ? -8.877 -0.450 -5.765 1.00 79.38 152 LEU A C 1
ATOM 1225 O O . LEU A 1 152 ? -8.551 0.386 -4.924 1.00 79.38 152 LEU A O 1
ATOM 1229 N N . PHE A 1 153 ? -10.117 -0.909 -5.933 1.00 82.50 153 PHE A N 1
ATOM 1230 C CA . PHE A 1 153 ? -11.249 -0.550 -5.089 1.00 82.50 153 PHE A CA 1
ATOM 1231 C C . PHE A 1 153 ? -11.043 -1.052 -3.657 1.00 82.50 153 PHE A C 1
ATOM 1233 O O . PHE A 1 153 ? -11.023 -0.244 -2.730 1.00 82.50 153 PHE A O 1
ATOM 1240 N N . ASP A 1 154 ? -10.725 -2.336 -3.485 1.00 81.75 154 ASP A N 1
ATOM 1241 C CA . ASP A 1 154 ? -10.439 -2.921 -2.166 1.00 81.75 154 ASP A CA 1
ATOM 1242 C C . ASP A 1 154 ? -9.308 -2.164 -1.446 1.00 81.75 154 ASP A C 1
ATOM 1244 O O . ASP A 1 154 ? -9.439 -1.688 -0.318 1.00 81.75 154 ASP A O 1
ATOM 1248 N N . LEU A 1 155 ? -8.199 -1.946 -2.162 1.00 80.88 155 LEU A N 1
ATOM 1249 C CA . LEU A 1 155 ? -7.046 -1.202 -1.656 1.00 80.88 155 LEU A CA 1
ATOM 1250 C C . LEU A 1 155 ? -7.408 0.246 -1.294 1.00 80.88 155 LEU A C 1
ATOM 1252 O O . LEU A 1 155 ? -6.846 0.825 -0.364 1.00 80.88 155 LEU A O 1
ATOM 1256 N N . ASN A 1 156 ? -8.327 0.863 -2.028 1.00 86.50 156 ASN A N 1
ATOM 1257 C CA . ASN A 1 156 ? -8.784 2.209 -1.732 1.00 86.50 156 ASN A CA 1
ATOM 1258 C C . ASN A 1 156 ? -9.631 2.262 -0.458 1.00 86.50 156 ASN A C 1
ATOM 1260 O O . ASN A 1 156 ? -9.445 3.186 0.332 1.00 86.50 156 ASN A O 1
ATOM 1264 N N . MET A 1 157 ? -10.495 1.273 -0.223 1.00 88.19 157 MET A N 1
ATOM 1265 C CA . MET A 1 157 ? -11.261 1.165 1.021 1.00 88.19 157 MET A CA 1
ATOM 1266 C C . MET A 1 157 ? -10.331 1.045 2.225 1.00 88.19 157 MET A C 1
ATOM 1268 O O . MET A 1 157 ? -10.430 1.838 3.160 1.00 88.19 157 MET A O 1
ATOM 1272 N N . LEU A 1 158 ? -9.353 0.141 2.146 1.00 89.69 158 LEU A N 1
ATOM 1273 C CA . LEU A 1 158 ? -8.341 -0.030 3.184 1.00 89.69 158 LEU A CA 1
ATOM 1274 C C . LEU A 1 158 ? -7.549 1.260 3.436 1.00 89.69 158 LEU A C 1
ATOM 1276 O O . LEU A 1 158 ? -7.359 1.680 4.576 1.00 89.69 158 LEU A O 1
ATOM 1280 N N . SER A 1 159 ? -7.117 1.927 2.361 1.00 89.25 159 SER A N 1
ATOM 1281 C CA . SER A 1 159 ? -6.395 3.197 2.452 1.00 89.25 159 SER A CA 1
ATOM 1282 C C . SER A 1 159 ? -7.196 4.280 3.161 1.00 89.25 159 SER A C 1
ATOM 1284 O O . SER A 1 159 ? -6.591 5.116 3.828 1.00 89.25 159 SER A O 1
ATOM 1286 N N . ARG A 1 160 ? -8.518 4.305 2.963 1.00 89.69 160 ARG A N 1
ATOM 1287 C CA . ARG A 1 160 ? -9.428 5.298 3.539 1.00 89.69 160 ARG A CA 1
ATOM 1288 C C . ARG A 1 160 ? -9.730 5.020 4.999 1.00 89.69 160 ARG A C 1
ATOM 1290 O O . ARG A 1 160 ? -9.703 5.956 5.784 1.00 89.69 160 ARG A O 1
ATOM 1297 N N . GLU A 1 161 ? -9.985 3.765 5.359 1.00 92.19 161 GLU A N 1
ATOM 1298 C CA . GLU A 1 161 ? -10.324 3.412 6.743 1.00 92.19 161 GLU A CA 1
ATOM 1299 C C . GLU A 1 161 ? -9.169 3.734 7.708 1.00 92.19 161 GLU A C 1
ATOM 1301 O O . GLU A 1 161 ? -9.407 4.178 8.828 1.00 92.19 161 GLU A O 1
ATOM 1306 N N . PHE A 1 162 ? -7.919 3.588 7.248 1.00 90.75 162 PHE A N 1
ATOM 1307 C CA . PHE A 1 162 ? -6.717 3.788 8.069 1.00 90.75 162 PHE A CA 1
ATOM 1308 C C . PHE A 1 162 ? -5.869 5.020 7.695 1.00 90.75 162 PHE A C 1
ATOM 1310 O O . PHE A 1 162 ? -4.750 5.174 8.195 1.00 90.75 162 PHE A O 1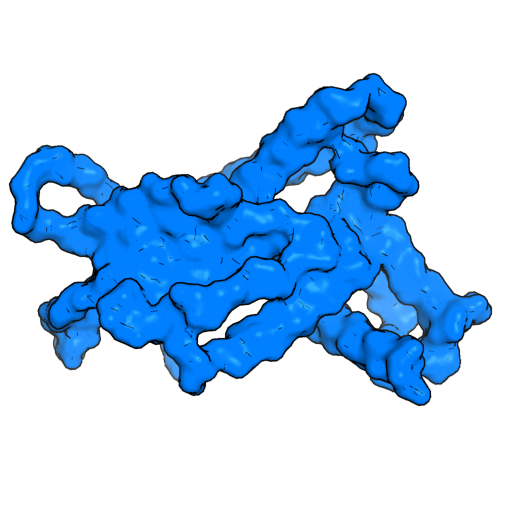
ATOM 1317 N N . GLU A 1 163 ? -6.370 5.880 6.798 1.00 87.62 163 GLU A N 1
ATOM 1318 C CA . GLU A 1 163 ? -5.663 7.057 6.255 1.00 87.62 163 GLU A CA 1
ATOM 1319 C C . GLU A 1 163 ? -4.204 6.764 5.841 1.00 87.62 163 GLU A C 1
ATOM 1321 O O . GLU A 1 163 ? -3.252 7.465 6.190 1.00 87.62 163 GLU A O 1
ATOM 1326 N N . LEU A 1 164 ? -4.010 5.687 5.079 1.00 86.81 164 LEU A N 1
ATOM 1327 C CA . LEU A 1 164 ? -2.688 5.250 4.626 1.00 86.81 164 LEU A CA 1
ATOM 1328 C C . LEU A 1 164 ? -2.212 6.080 3.434 1.00 86.81 164 LEU A C 1
ATOM 1330 O O . LEU A 1 164 ? -2.994 6.417 2.539 1.00 86.81 164 LEU A O 1
ATOM 1334 N N . TRP A 1 165 ? -0.899 6.307 3.350 1.00 84.56 165 TRP A N 1
ATOM 1335 C CA . TRP A 1 165 ? -0.247 6.684 2.100 1.00 84.56 165 TRP A CA 1
ATOM 1336 C C . TRP A 1 165 ? -0.220 5.483 1.166 1.00 84.56 165 TRP A C 1
ATOM 1338 O O . TRP A 1 165 ? 0.573 4.560 1.346 1.00 84.56 165 TRP A O 1
ATOM 1348 N N . GLY A 1 166 ? -1.061 5.511 0.141 1.00 86.12 166 GLY A N 1
ATOM 1349 C CA . GLY A 1 166 ? -1.107 4.463 -0.860 1.00 86.12 166 GLY A CA 1
ATOM 1350 C C . GLY A 1 166 ? -0.465 4.882 -2.179 1.00 86.12 166 GLY A C 1
ATOM 1351 O O . GLY A 1 166 ? -0.646 5.997 -2.674 1.00 86.12 166 GLY A O 1
ATOM 1352 N N . THR A 1 167 ? 0.275 3.960 -2.782 1.00 86.69 167 THR A N 1
ATOM 1353 C CA . THR A 1 167 ? 0.806 4.059 -4.145 1.00 86.69 167 THR A CA 1
ATOM 1354 C C . THR A 1 167 ? 0.585 2.742 -4.878 1.00 86.69 167 THR A C 1
ATOM 1356 O O . THR A 1 167 ? 0.396 1.689 -4.270 1.00 86.69 167 THR A O 1
ATOM 1359 N N . ASN A 1 168 ? 0.586 2.794 -6.204 1.00 85.69 168 ASN A N 1
ATOM 1360 C CA . ASN A 1 168 ? 0.476 1.609 -7.033 1.00 85.69 168 ASN A CA 1
ATOM 1361 C C . ASN A 1 168 ? 1.342 1.712 -8.282 1.00 85.69 168 ASN A C 1
ATOM 1363 O O . ASN A 1 168 ? 1.793 2.789 -8.687 1.00 85.69 168 ASN A O 1
ATOM 1367 N N . VAL A 1 169 ? 1.605 0.544 -8.854 1.00 87.19 169 VAL A N 1
ATOM 1368 C CA . VAL A 1 169 ? 2.415 0.366 -10.044 1.00 87.19 169 VAL A CA 1
ATOM 1369 C C . VAL A 1 169 ? 1.686 -0.535 -11.006 1.00 87.19 169 VAL A C 1
ATOM 1371 O O . VAL A 1 169 ? 1.269 -1.634 -10.649 1.00 87.19 169 VAL A O 1
ATOM 1374 N N . ILE A 1 170 ? 1.623 -0.098 -12.256 1.00 87.31 170 ILE A N 1
ATOM 1375 C CA . ILE A 1 170 ? 1.267 -0.960 -13.374 1.00 87.31 170 ILE A CA 1
ATOM 1376 C C . ILE A 1 170 ? 2.469 -1.090 -14.299 1.00 87.31 170 ILE A C 1
ATOM 1378 O O . ILE A 1 170 ? 3.143 -0.111 -14.631 1.00 87.31 170 ILE A O 1
ATOM 1382 N N . VAL A 1 171 ? 2.726 -2.314 -14.732 1.00 87.62 171 VAL A N 1
ATOM 1383 C CA . VAL A 1 171 ? 3.608 -2.602 -15.854 1.00 87.62 171 VAL A CA 1
ATOM 1384 C C . VAL A 1 171 ? 2.725 -2.998 -17.018 1.00 87.62 171 VAL A C 1
ATOM 1386 O O . VAL A 1 171 ? 1.897 -3.891 -16.864 1.00 87.62 171 VAL A O 1
ATOM 1389 N N . TYR A 1 172 ? 2.893 -2.369 -18.174 1.00 86.75 172 TYR A N 1
ATOM 1390 C CA . TYR A 1 172 ? 2.120 -2.697 -19.369 1.00 86.75 172 TYR A CA 1
ATOM 1391 C C . TYR A 1 172 ? 2.971 -2.648 -20.631 1.00 86.75 172 TYR A C 1
ATOM 1393 O O . TYR A 1 172 ? 3.959 -1.915 -20.707 1.00 86.75 172 TYR A O 1
ATOM 1401 N N . ASP A 1 173 ? 2.579 -3.457 -21.611 1.00 86.88 173 ASP A N 1
ATOM 1402 C CA . ASP A 1 173 ? 3.125 -3.413 -22.962 1.00 86.88 173 ASP A CA 1
ATOM 1403 C C . ASP A 1 173 ? 2.542 -2.210 -23.706 1.00 86.88 173 ASP A C 1
ATOM 1405 O O . ASP A 1 173 ? 1.326 -2.081 -23.825 1.00 86.88 173 ASP A O 1
ATOM 1409 N N . ILE A 1 174 ? 3.412 -1.319 -24.172 1.00 84.12 174 ILE A N 1
ATOM 1410 C CA . ILE A 1 174 ? 3.045 -0.054 -24.817 1.00 84.12 174 ILE A CA 1
ATOM 1411 C C . ILE A 1 174 ? 2.453 -0.306 -26.206 1.00 84.12 174 ILE A C 1
ATOM 1413 O O . ILE A 1 174 ? 1.604 0.451 -26.663 1.00 84.12 174 ILE A O 1
ATOM 1417 N N . ASP A 1 175 ? 2.889 -1.364 -26.891 1.00 82.81 175 ASP A N 1
ATOM 1418 C CA . ASP A 1 175 ? 2.492 -1.595 -28.279 1.00 82.81 175 ASP A CA 1
ATOM 1419 C C . ASP A 1 175 ? 1.071 -2.172 -28.351 1.00 82.81 175 ASP A C 1
ATOM 1421 O O . ASP A 1 175 ? 0.294 -1.834 -29.244 1.00 82.81 175 ASP A O 1
ATOM 1425 N N . ILE A 1 176 ? 0.714 -3.033 -27.394 1.00 82.31 176 ILE A N 1
ATOM 1426 C CA . ILE A 1 176 ? -0.572 -3.750 -27.370 1.00 82.31 176 ILE A CA 1
ATOM 1427 C C . ILE A 1 176 ? -1.471 -3.380 -26.183 1.00 82.31 176 ILE A C 1
ATOM 1429 O O . ILE A 1 176 ? -2.573 -3.911 -26.079 1.00 82.31 176 ILE A O 1
ATOM 1433 N N . HIS A 1 177 ? -1.029 -2.466 -25.313 1.00 80.31 177 HIS A N 1
ATOM 1434 C CA . HIS A 1 177 ? -1.776 -1.940 -24.163 1.00 80.31 177 HIS A CA 1
ATOM 1435 C C . HIS A 1 177 ? -2.307 -3.045 -23.235 1.00 80.31 177 HIS A C 1
ATOM 1437 O O . HIS A 1 177 ? -3.462 -3.035 -22.810 1.00 80.31 177 HIS A O 1
ATOM 1443 N N . THR A 1 178 ? -1.468 -4.036 -22.922 1.00 81.19 178 THR A N 1
ATOM 1444 C CA . THR A 1 178 ? -1.824 -5.139 -22.012 1.00 81.19 178 THR A CA 1
ATOM 1445 C C . THR A 1 178 ? -1.051 -5.051 -20.700 1.00 81.19 178 THR A C 1
ATOM 1447 O O . THR A 1 178 ? 0.163 -4.832 -20.745 1.00 81.19 178 THR A O 1
ATOM 1450 N N . PRO A 1 179 ? -1.692 -5.278 -19.539 1.00 82.88 179 PRO A N 1
ATOM 1451 C CA . PRO A 1 179 ? -0.994 -5.322 -18.264 1.00 82.88 179 PRO A CA 1
ATOM 1452 C C . PRO A 1 179 ? -0.085 -6.556 -18.203 1.00 82.88 179 PRO A C 1
ATOM 1454 O O . PRO A 1 179 ? -0.505 -7.679 -18.474 1.00 82.88 179 PRO A O 1
ATOM 1457 N N . GLU A 1 180 ? 1.168 -6.345 -17.817 1.00 83.38 180 GLU A N 1
ATOM 1458 C CA . GLU A 1 180 ? 2.161 -7.383 -17.519 1.00 83.38 180 GLU A CA 1
ATOM 1459 C C . GLU A 1 180 ? 2.332 -7.597 -16.010 1.00 83.38 180 GLU A C 1
ATOM 1461 O O . GLU A 1 180 ? 2.887 -8.611 -15.588 1.00 83.38 180 GLU A O 1
ATOM 1466 N N . GLY A 1 181 ? 1.884 -6.643 -15.193 1.00 82.00 181 GLY A N 1
ATOM 1467 C CA . GLY A 1 181 ? 2.006 -6.721 -13.748 1.00 82.00 181 GLY A CA 1
ATOM 1468 C C . GLY A 1 181 ? 1.357 -5.547 -13.032 1.00 82.00 181 GLY A C 1
ATOM 1469 O O . GLY A 1 181 ? 1.256 -4.452 -13.583 1.00 82.00 181 GLY A O 1
ATOM 1470 N N . PHE A 1 182 ? 0.937 -5.792 -11.796 1.00 83.12 182 PHE A N 1
ATOM 1471 C CA . PHE A 1 182 ? 0.403 -4.786 -10.889 1.00 83.12 182 PHE A CA 1
ATOM 1472 C C . PHE A 1 182 ? 0.982 -5.004 -9.490 1.00 83.12 182 PHE A C 1
ATOM 1474 O O . PHE A 1 182 ? 1.086 -6.147 -9.041 1.00 83.12 182 PHE A O 1
ATOM 1481 N N . SER A 1 183 ? 1.381 -3.930 -8.818 1.00 84.56 183 SER A N 1
ATOM 1482 C CA . SER A 1 183 ? 1.772 -3.943 -7.408 1.00 84.56 183 SER A CA 1
ATOM 1483 C C . SER A 1 183 ? 1.271 -2.680 -6.714 1.00 84.56 183 SER A C 1
ATOM 1485 O O . SER A 1 183 ? 0.906 -1.700 -7.361 1.00 84.56 183 SER A O 1
ATOM 1487 N N . TYR A 1 184 ? 1.246 -2.705 -5.389 1.00 83.00 184 TYR A N 1
ATOM 1488 C CA . TYR A 1 184 ? 0.852 -1.578 -4.552 1.00 83.00 184 TYR A CA 1
ATOM 1489 C C . TYR A 1 184 ? 1.775 -1.482 -3.343 1.00 83.00 184 TYR A C 1
ATOM 1491 O O . TYR A 1 184 ? 2.551 -2.402 -3.078 1.00 83.00 184 TYR A O 1
ATOM 1499 N N . GLY A 1 185 ? 1.709 -0.349 -2.656 1.00 84.38 185 GLY A N 1
ATOM 1500 C CA . GLY A 1 185 ? 2.406 -0.113 -1.403 1.00 84.38 185 GLY A CA 1
ATOM 1501 C C . GLY A 1 185 ? 1.567 0.782 -0.507 1.00 84.38 185 GLY A C 1
ATOM 1502 O O . GLY A 1 185 ? 0.993 1.765 -0.985 1.00 84.38 185 GLY A O 1
ATOM 1503 N N . PHE A 1 186 ? 1.513 0.428 0.774 1.00 85.50 186 PHE A N 1
ATOM 1504 C CA . PHE A 1 186 ? 0.913 1.234 1.828 1.00 85.50 186 PHE A CA 1
ATOM 1505 C C . PHE A 1 186 ? 1.953 1.610 2.858 1.00 85.50 186 PHE A C 1
ATOM 1507 O O . PHE A 1 186 ? 2.817 0.806 3.204 1.00 85.50 186 PHE A O 1
ATOM 1514 N N . TYR A 1 187 ? 1.839 2.840 3.339 1.00 83.19 187 TYR A N 1
ATOM 1515 C CA . TYR A 1 187 ? 2.728 3.397 4.337 1.00 83.19 187 TYR A CA 1
ATOM 1516 C C . TYR A 1 187 ? 1.899 4.193 5.346 1.00 83.19 187 TYR A C 1
ATOM 1518 O O . TYR A 1 187 ? 0.940 4.864 4.948 1.00 83.19 187 TYR A O 1
ATOM 1526 N N . PRO A 1 188 ? 2.249 4.143 6.638 1.00 80.31 188 PRO A N 1
ATOM 1527 C CA . PRO A 1 188 ? 1.534 4.886 7.663 1.00 80.31 188 PRO A CA 1
ATOM 1528 C C . PRO A 1 188 ? 1.638 6.398 7.425 1.00 80.31 188 PRO A C 1
ATOM 1530 O O . PRO A 1 188 ? 2.657 6.921 6.947 1.00 80.31 188 PRO A O 1
ATOM 1533 N N . MET A 1 189 ? 0.560 7.105 7.759 1.00 79.50 189 MET A N 1
ATOM 1534 C CA . MET A 1 189 ? 0.536 8.551 7.928 1.00 79.50 189 MET A CA 1
ATOM 1535 C C . MET A 1 189 ? 0.864 8.885 9.385 1.00 79.50 189 MET A C 1
ATOM 1537 O O . MET A 1 189 ? 0.266 8.337 10.303 1.00 79.50 189 MET A O 1
ATOM 1541 N N . TYR A 1 190 ? 1.785 9.826 9.584 1.00 74.25 190 TYR A N 1
ATOM 1542 C CA . TYR A 1 190 ? 2.161 10.353 10.896 1.00 74.25 190 TYR A CA 1
ATOM 1543 C C . TYR A 1 190 ? 1.543 11.728 11.140 1.00 74.25 190 TYR A C 1
ATOM 1545 O O . TYR A 1 190 ? 1.342 12.491 10.192 1.00 74.25 190 TYR A O 1
ATOM 1553 N N . LYS A 1 191 ? 1.326 12.066 12.417 1.00 70.12 191 LYS A N 1
ATOM 1554 C CA . LYS A 1 191 ? 0.659 13.300 12.869 1.00 70.12 191 LYS A CA 1
ATOM 1555 C C . LYS A 1 191 ? 1.218 14.571 12.241 1.00 70.12 191 LYS A C 1
ATOM 1557 O O . LYS A 1 191 ? 0.458 15.446 11.856 1.00 70.12 191 LYS A O 1
ATOM 1562 N N . ILE A 1 192 ? 2.537 14.637 12.049 1.00 61.91 192 ILE A N 1
ATOM 1563 C CA . ILE A 1 192 ? 3.218 15.790 11.437 1.00 61.91 192 ILE A CA 1
ATOM 1564 C C . ILE A 1 192 ? 2.752 16.101 10.002 1.00 61.91 192 ILE A C 1
ATOM 1566 O O . ILE A 1 192 ? 2.988 17.191 9.490 1.00 61.91 192 ILE A O 1
ATOM 1570 N N . TYR A 1 193 ? 2.103 15.143 9.335 1.00 61.00 193 TYR A N 1
ATOM 1571 C CA . TYR A 1 193 ? 1.597 15.279 7.972 1.00 61.00 193 TYR A CA 1
ATOM 1572 C C . TYR A 1 193 ? 0.098 15.603 7.917 1.00 61.00 193 TYR A C 1
ATOM 1574 O O . TYR A 1 193 ? -0.439 15.746 6.812 1.00 61.00 193 TYR A O 1
ATOM 1582 N N . ASN A 1 194 ? -0.559 15.729 9.076 1.00 63.34 194 ASN A N 1
ATOM 1583 C CA . ASN A 1 194 ? -1.986 15.984 9.219 1.00 63.34 194 ASN A CA 1
ATOM 1584 C C . ASN A 1 194 ? -2.255 17.263 10.029 1.00 63.34 194 ASN A C 1
ATOM 1586 O O . ASN A 1 194 ? -1.551 17.581 10.981 1.00 63.34 194 ASN A O 1
ATOM 1590 N N . ILE A 1 195 ? -3.297 17.995 9.644 1.00 58.88 195 ILE A N 1
ATOM 1591 C CA . ILE A 1 195 ? -3.771 19.189 10.352 1.00 58.88 195 ILE A CA 1
ATOM 1592 C C . ILE A 1 195 ? -4.597 18.786 11.585 1.00 58.88 195 ILE A C 1
ATOM 1594 O O . ILE A 1 195 ? -4.577 19.494 12.588 1.00 58.88 195 ILE A O 1
ATOM 1598 N N . ASP A 1 196 ? -5.255 17.625 11.539 1.00 64.56 196 ASP A N 1
ATOM 1599 C CA . ASP A 1 196 ? -6.180 17.158 12.581 1.00 64.56 196 ASP A CA 1
ATOM 1600 C C . ASP A 1 196 ? -5.492 16.382 13.726 1.00 64.56 196 ASP A C 1
ATOM 1602 O O . ASP A 1 196 ? -6.165 15.759 14.544 1.00 64.56 196 ASP A O 1
ATOM 1606 N N . ASP A 1 197 ? -4.152 16.370 13.778 1.00 67.62 197 ASP A N 1
ATOM 1607 C CA . ASP A 1 197 ? -3.330 15.614 14.751 1.00 67.62 197 ASP A CA 1
ATOM 1608 C C . ASP A 1 197 ? -3.636 14.096 14.816 1.00 67.62 197 ASP A C 1
ATOM 1610 O O . ASP A 1 197 ? -3.317 13.401 15.786 1.00 67.62 197 ASP A O 1
ATOM 1614 N N . MET A 1 198 ? -4.255 13.555 13.763 1.00 74.12 198 MET A N 1
ATOM 1615 C CA . MET A 1 198 ? -4.533 12.129 13.613 1.00 74.12 198 MET A CA 1
ATOM 1616 C C . MET A 1 198 ? -3.471 11.447 12.748 1.00 74.12 198 MET A C 1
ATOM 1618 O O . MET A 1 198 ? -3.091 11.968 11.699 1.00 74.12 198 MET A O 1
ATOM 1622 N N . ASP A 1 199 ? -3.040 10.260 13.169 1.00 82.00 199 ASP A N 1
ATOM 1623 C CA . ASP A 1 199 ? -2.136 9.359 12.453 1.00 82.00 199 ASP A CA 1
ATOM 1624 C C . ASP A 1 199 ? -2.791 7.991 12.213 1.00 82.00 199 ASP A C 1
ATOM 1626 O O . ASP A 1 199 ? -3.841 7.682 12.780 1.00 82.00 199 ASP A O 1
ATOM 1630 N N . THR A 1 200 ? -2.167 7.160 11.373 1.00 85.38 200 THR A N 1
ATOM 1631 C CA . THR A 1 200 ? -2.642 5.799 11.068 1.00 85.38 200 THR A CA 1
ATOM 1632 C C . THR A 1 200 ? -2.861 4.977 12.335 1.00 85.38 200 THR A C 1
ATOM 1634 O O . THR A 1 200 ? -3.861 4.270 12.432 1.00 85.38 200 THR A O 1
ATOM 1637 N N . LYS A 1 201 ? -1.989 5.117 13.339 1.00 86.75 201 LYS A N 1
ATOM 1638 C CA . LYS A 1 201 ? -2.154 4.442 14.626 1.00 86.75 201 LYS A CA 1
ATOM 1639 C C . LYS A 1 201 ? -3.486 4.800 15.288 1.00 86.75 201 LYS A C 1
ATOM 1641 O O . LYS A 1 201 ? -4.219 3.909 15.701 1.00 86.75 201 LYS A O 1
ATOM 1646 N N . ARG A 1 202 ? -3.853 6.084 15.338 1.00 89.06 202 ARG A N 1
ATOM 1647 C CA . ARG A 1 202 ? -5.139 6.504 15.910 1.00 89.06 202 ARG A CA 1
ATOM 1648 C C . ARG A 1 202 ? -6.337 5.984 15.111 1.00 89.06 202 ARG A C 1
ATOM 1650 O O . ARG A 1 202 ? -7.382 5.732 15.710 1.00 89.06 202 ARG A O 1
ATOM 1657 N N . TYR A 1 203 ? -6.206 5.824 13.793 1.00 91.00 203 TYR A N 1
ATOM 1658 C CA . TYR A 1 203 ? -7.240 5.175 12.980 1.00 91.00 203 TYR A CA 1
ATOM 1659 C C . TYR A 1 203 ? -7.368 3.680 13.290 1.00 91.00 203 TYR A C 1
ATOM 1661 O O . TYR A 1 203 ? -8.488 3.192 13.405 1.00 91.00 203 TYR A O 1
ATOM 1669 N N . ILE A 1 204 ? -6.252 2.976 13.505 1.00 93.12 204 ILE A N 1
ATOM 1670 C CA . ILE A 1 204 ? -6.255 1.579 13.964 1.00 93.12 204 ILE A CA 1
ATOM 1671 C C . ILE A 1 204 ? -6.933 1.463 15.335 1.00 93.12 204 ILE A C 1
ATOM 1673 O O . ILE A 1 204 ? -7.832 0.641 15.502 1.00 93.12 204 ILE A O 1
ATOM 1677 N N . ASP A 1 205 ? -6.573 2.325 16.290 1.00 93.50 205 ASP A N 1
ATOM 1678 C CA . ASP A 1 205 ? -7.192 2.342 17.621 1.00 93.50 205 ASP A CA 1
ATOM 1679 C C . ASP A 1 205 ? -8.712 2.536 17.523 1.00 93.50 205 ASP A C 1
ATOM 1681 O O . ASP A 1 205 ? -9.473 1.784 18.127 1.00 93.50 205 ASP A O 1
ATOM 1685 N N . ARG A 1 206 ? -9.168 3.498 16.707 1.00 93.75 206 ARG A N 1
ATOM 1686 C CA . ARG A 1 206 ? -10.600 3.741 16.478 1.00 93.75 206 ARG A CA 1
ATOM 1687 C C . ARG A 1 206 ? -11.290 2.539 15.829 1.00 93.75 206 ARG A C 1
ATOM 1689 O O . ARG A 1 206 ? -12.403 2.201 16.218 1.00 93.75 206 ARG A O 1
ATOM 1696 N N . PHE A 1 207 ? -10.644 1.901 14.855 1.00 95.56 207 PHE A N 1
ATOM 1697 C CA . PHE A 1 207 ? -11.188 0.705 14.222 1.00 95.56 207 PHE A CA 1
ATOM 1698 C C . PHE A 1 207 ? -11.389 -0.418 15.243 1.00 95.56 207 PHE A C 1
ATOM 1700 O O . PHE A 1 207 ? -12.441 -1.043 15.263 1.00 95.56 207 PHE A O 1
ATOM 1707 N N . ASN A 1 208 ? -10.422 -0.636 16.138 1.00 96.75 208 ASN A N 1
ATOM 1708 C CA . ASN A 1 208 ? -10.566 -1.601 17.227 1.00 96.75 208 ASN A CA 1
ATOM 1709 C C . ASN A 1 208 ? -11.707 -1.203 18.187 1.00 96.75 208 ASN A C 1
ATOM 1711 O O . ASN A 1 208 ? -12.517 -2.049 18.566 1.00 96.75 208 ASN A O 1
ATOM 1715 N N . GLU A 1 209 ? -11.804 0.083 18.556 1.00 96.94 209 GLU A N 1
ATOM 1716 C CA . GLU A 1 209 ? -12.850 0.627 19.441 1.00 96.94 209 GLU A CA 1
ATOM 1717 C C . GLU A 1 209 ? -14.274 0.355 18.917 1.00 96.94 209 GLU A C 1
ATOM 1719 O O . GLU A 1 209 ? -15.169 0.117 19.726 1.00 96.94 209 GLU A O 1
ATOM 1724 N N . TYR A 1 210 ? -14.490 0.315 17.594 1.00 96.88 210 TYR A N 1
ATOM 1725 C CA . TYR A 1 210 ? -15.791 -0.024 17.002 1.00 96.88 210 TYR A CA 1
ATOM 1726 C C . TYR A 1 210 ? -16.345 -1.361 17.475 1.00 96.88 210 TYR A C 1
ATOM 1728 O O . TYR A 1 210 ? -17.554 -1.491 17.645 1.00 96.88 210 TYR A O 1
ATOM 1736 N N . PHE A 1 211 ? -15.474 -2.345 17.676 1.00 97.12 211 PHE A N 1
ATOM 1737 C CA . PHE A 1 211 ? -15.888 -3.716 17.927 1.00 97.12 211 PHE A CA 1
ATOM 1738 C C . PHE A 1 211 ? -15.732 -4.130 19.383 1.00 97.12 211 PHE A C 1
ATOM 1740 O O . PHE A 1 211 ? -16.200 -5.207 19.728 1.00 97.12 211 PHE A O 1
ATOM 1747 N N . LEU A 1 212 ? -15.078 -3.339 20.240 1.00 94.88 212 LEU A N 1
ATOM 1748 C CA . LEU A 1 212 ? -14.950 -3.620 21.677 1.00 94.88 212 LEU A CA 1
ATOM 1749 C C . LEU A 1 212 ? -16.297 -3.470 22.418 1.00 94.88 212 LEU A C 1
ATOM 1751 O O . LEU A 1 212 ? -17.236 -2.917 21.852 1.00 94.88 212 LEU A O 1
ATOM 1755 N N . PRO A 1 213 ? -16.431 -3.963 23.670 1.00 95.00 213 PRO A N 1
ATOM 1756 C CA . PRO A 1 213 ? -17.667 -3.809 24.437 1.00 95.00 213 PRO A CA 1
ATOM 1757 C C . PRO A 1 213 ? -18.129 -2.349 24.553 1.00 95.00 213 PRO A C 1
ATOM 1759 O O . PRO A 1 213 ? -17.368 -1.491 25.003 1.00 95.00 213 PRO A O 1
ATOM 1762 N N . GLY A 1 214 ? -19.378 -2.079 24.173 1.00 93.19 214 GLY A N 1
ATOM 1763 C CA . GLY A 1 214 ? -19.961 -0.739 24.067 1.00 93.19 214 GLY A CA 1
ATOM 1764 C C . GLY A 1 214 ? -19.591 0.025 22.788 1.00 93.19 214 GLY A C 1
ATOM 1765 O O . GLY A 1 214 ? -19.939 1.201 22.675 1.00 93.19 214 GLY A O 1
ATOM 1766 N N . GLY A 1 215 ? -18.878 -0.611 21.857 1.00 95.38 215 GLY A N 1
ATOM 1767 C CA . GLY A 1 215 ? -18.510 -0.062 20.556 1.00 95.38 215 GLY A CA 1
ATOM 1768 C C . GLY A 1 215 ? -19.680 -0.028 19.572 1.00 95.38 215 GLY A C 1
ATOM 1769 O O . GLY A 1 215 ? -20.637 -0.791 19.684 1.00 95.38 215 GLY A O 1
ATOM 1770 N N . GLU A 1 216 ? -19.594 0.869 18.588 1.00 96.06 216 GLU A N 1
ATOM 1771 C CA . GLU A 1 216 ? -20.656 1.123 17.599 1.00 96.06 216 GLU A CA 1
ATOM 1772 C C . GLU A 1 216 ? -21.074 -0.128 16.809 1.00 96.06 216 GLU A C 1
ATOM 1774 O O . GLU A 1 216 ? -22.244 -0.275 16.469 1.00 96.06 216 GLU A O 1
ATOM 1779 N N . TYR A 1 217 ? -20.131 -1.038 16.556 1.00 96.00 217 TYR A N 1
ATOM 1780 C CA . TYR A 1 217 ? -20.314 -2.249 15.757 1.00 96.00 217 TYR A CA 1
ATOM 1781 C C . TYR A 1 217 ? -20.036 -3.521 16.573 1.00 96.00 217 TYR A C 1
ATOM 1783 O O . TYR A 1 217 ? -19.668 -4.551 16.009 1.00 96.00 217 TYR A O 1
ATOM 1791 N N . GLU A 1 218 ? -20.204 -3.477 17.903 1.00 96.25 218 GLU A N 1
ATOM 1792 C CA . GLU A 1 218 ? -19.991 -4.643 18.772 1.00 96.25 218 GLU A CA 1
ATOM 1793 C C . GLU A 1 218 ? -20.800 -5.867 18.308 1.00 96.25 218 GLU A C 1
ATOM 1795 O O . GLU A 1 218 ? -20.257 -6.970 18.247 1.00 96.25 218 GLU A O 1
ATOM 1800 N N . GLU A 1 219 ? -22.072 -5.675 17.950 1.00 95.50 219 GLU A N 1
ATOM 1801 C CA . GLU A 1 219 ? -22.977 -6.759 17.534 1.00 95.50 219 GLU A CA 1
ATOM 1802 C C . GLU A 1 219 ? -22.583 -7.387 16.183 1.00 95.50 219 GLU A C 1
ATOM 1804 O O . GLU A 1 219 ? -22.893 -8.547 15.921 1.00 95.50 219 GLU A O 1
ATOM 1809 N N . GLU A 1 220 ? -21.841 -6.654 15.350 1.00 96.38 220 GLU A N 1
ATOM 1810 C CA . GLU A 1 220 ? -21.426 -7.068 14.001 1.00 96.38 220 GLU A CA 1
ATOM 1811 C C . GLU A 1 220 ? -20.007 -7.661 13.976 1.00 96.38 220 GLU A C 1
ATOM 1813 O O . GLU A 1 220 ? -19.504 -8.062 12.924 1.00 96.38 220 GLU A O 1
ATOM 1818 N N . ARG A 1 221 ? -19.353 -7.749 15.140 1.00 94.69 221 ARG A N 1
ATOM 1819 C CA . ARG A 1 221 ? -17.972 -8.218 15.305 1.00 94.69 221 ARG A CA 1
ATOM 1820 C C . ARG A 1 221 ? -17.693 -9.543 14.592 1.00 94.69 221 ARG A C 1
ATOM 1822 O O . ARG A 1 221 ? -16.734 -9.633 13.825 1.00 94.69 221 ARG A O 1
ATOM 1829 N N . ASP A 1 222 ? -18.527 -10.553 14.835 1.00 94.50 222 ASP A N 1
ATOM 1830 C CA . ASP A 1 222 ? -18.343 -11.900 14.281 1.00 94.50 222 ASP A CA 1
ATOM 1831 C C . ASP A 1 222 ? -18.561 -11.928 12.763 1.00 94.50 222 ASP A C 1
ATOM 1833 O O . ASP A 1 222 ? -17.883 -12.670 12.054 1.00 94.50 222 ASP A O 1
ATOM 1837 N N . LYS A 1 223 ? -19.484 -11.098 12.259 1.00 94.94 223 LYS A N 1
ATOM 1838 C CA . LYS A 1 223 ? -19.767 -10.964 10.825 1.00 94.94 223 LYS A CA 1
ATOM 1839 C C . LYS A 1 223 ? -18.586 -10.337 10.093 1.00 94.94 223 LYS A C 1
ATOM 1841 O O . LYS A 1 223 ? -18.177 -10.841 9.054 1.00 94.94 223 LYS A O 1
ATOM 1846 N N . VAL A 1 224 ? -18.026 -9.271 10.662 1.00 95.38 224 VAL A N 1
ATOM 1847 C CA . VAL A 1 224 ? -16.843 -8.592 10.121 1.00 95.38 224 VAL A CA 1
ATOM 1848 C C . VAL A 1 224 ? -15.577 -9.441 10.288 1.00 95.38 224 VAL A C 1
ATOM 1850 O O . VAL A 1 224 ? -14.617 -9.269 9.544 1.00 95.38 224 VAL A O 1
ATOM 1853 N N . GLY A 1 225 ? -15.578 -10.393 11.225 1.00 95.19 225 GLY A N 1
ATOM 1854 C CA . GLY A 1 225 ? -14.445 -11.277 11.498 1.00 95.19 225 GLY A CA 1
ATOM 1855 C C . GLY A 1 225 ? -13.409 -10.677 12.452 1.00 95.19 225 GLY A C 1
ATOM 1856 O O . GLY A 1 225 ? -12.268 -11.135 12.476 1.00 95.19 225 GLY A O 1
ATOM 1857 N N . TYR A 1 226 ? -13.784 -9.666 13.244 1.00 96.44 226 TYR A N 1
ATOM 1858 C CA . TYR A 1 226 ? -12.885 -9.029 14.207 1.00 96.44 226 TYR A CA 1
ATOM 1859 C C . TYR A 1 226 ? -12.675 -9.894 15.459 1.00 96.44 226 TYR A C 1
ATOM 1861 O O . TYR A 1 226 ? -13.633 -10.336 16.094 1.00 96.44 226 TYR A O 1
ATOM 1869 N N . ASN A 1 227 ? -11.416 -10.073 15.875 1.00 94.25 227 ASN A N 1
ATOM 1870 C CA . ASN A 1 227 ? -11.058 -10.802 17.094 1.00 94.25 227 ASN A CA 1
ATOM 1871 C C . ASN A 1 227 ? -10.547 -9.848 18.200 1.00 94.25 227 ASN A C 1
ATOM 1873 O O . ASN A 1 227 ? -9.449 -9.307 18.066 1.00 94.25 227 ASN A O 1
ATOM 1877 N N . PRO A 1 228 ? -11.266 -9.687 19.329 1.00 93.12 228 PRO A N 1
ATOM 1878 C CA . PRO A 1 228 ? -10.870 -8.785 20.412 1.00 93.12 228 PRO A CA 1
ATOM 1879 C C . PRO A 1 228 ? -9.650 -9.282 21.197 1.00 93.12 228 PRO A C 1
ATOM 1881 O O . PRO A 1 228 ? -8.970 -8.469 21.819 1.00 93.12 228 PRO A O 1
ATOM 1884 N N . ASP A 1 229 ? -9.349 -10.584 21.152 1.00 94.44 229 ASP A N 1
ATOM 1885 C CA . ASP A 1 229 ? -8.150 -11.163 21.771 1.00 94.44 229 ASP A CA 1
ATOM 1886 C C . ASP A 1 229 ? -6.900 -10.961 20.898 1.00 94.44 229 ASP A C 1
ATOM 1888 O O . ASP A 1 229 ? -5.776 -11.183 21.350 1.00 94.44 229 ASP A O 1
ATOM 1892 N N . ASN A 1 230 ? -7.091 -10.544 19.642 1.00 93.88 230 ASN A N 1
ATOM 1893 C CA . ASN A 1 230 ? -6.029 -10.258 18.684 1.00 93.88 230 ASN A CA 1
ATOM 1894 C C . ASN A 1 230 ? -6.331 -8.960 17.902 1.00 93.88 230 ASN A C 1
ATOM 1896 O O . ASN A 1 230 ? -6.533 -9.012 16.678 1.00 93.88 230 ASN A O 1
ATOM 1900 N N . PRO A 1 231 ? -6.404 -7.805 18.599 1.00 94.19 231 PRO A N 1
ATOM 1901 C CA . PRO A 1 231 ? -6.723 -6.522 17.980 1.00 94.19 231 PRO A CA 1
ATOM 1902 C C . PRO A 1 231 ? -5.687 -6.156 16.917 1.00 94.19 231 PRO A C 1
ATOM 1904 O O . PRO A 1 231 ? -4.567 -6.668 16.917 1.00 94.19 231 PRO A O 1
ATOM 1907 N N . ILE A 1 232 ? -6.060 -5.272 15.997 1.00 94.06 232 ILE A N 1
ATOM 1908 C CA . ILE A 1 232 ? -5.143 -4.801 14.957 1.00 94.06 232 ILE A CA 1
ATOM 1909 C C . ILE A 1 232 ? -4.107 -3.874 15.599 1.00 94.06 232 ILE A C 1
ATOM 1911 O O . ILE A 1 232 ? -4.460 -3.009 16.403 1.00 94.06 232 ILE A O 1
ATOM 1915 N N . SER A 1 233 ? -2.841 -4.022 15.221 1.00 88.94 233 SER A N 1
ATOM 1916 C CA . SER A 1 233 ? -1.750 -3.121 15.592 1.00 88.94 233 SER A CA 1
ATOM 1917 C C . SER A 1 233 ? -1.052 -2.574 14.343 1.00 88.94 233 SER A C 1
ATOM 1919 O O . SER A 1 233 ? -1.328 -2.991 13.220 1.00 88.94 233 SER A O 1
ATOM 1921 N N . GLU A 1 234 ? -0.154 -1.603 14.508 1.00 82.00 234 GLU A N 1
ATOM 1922 C CA . GLU A 1 234 ? 0.647 -1.114 13.377 1.00 82.00 234 GLU A CA 1
ATOM 1923 C C . GLU A 1 234 ? 1.700 -2.159 12.962 1.00 82.00 234 GLU A C 1
ATOM 1925 O O . GLU A 1 234 ? 2.010 -2.308 11.780 1.00 82.00 234 GLU A O 1
ATOM 1930 N N . GLU A 1 235 ? 2.223 -2.916 13.930 1.00 81.62 235 GLU A N 1
ATOM 1931 C CA . GLU A 1 235 ? 3.303 -3.884 13.751 1.00 81.62 235 GLU A CA 1
ATOM 1932 C C . GLU A 1 235 ? 2.882 -5.122 12.951 1.00 81.62 235 GLU A C 1
ATOM 1934 O O . GLU A 1 235 ? 3.673 -5.639 12.161 1.00 81.62 235 GLU A O 1
ATOM 1939 N N . ASP A 1 236 ? 1.648 -5.591 13.130 1.00 82.56 236 ASP A N 1
ATOM 1940 C CA . ASP A 1 236 ? 1.105 -6.761 12.433 1.00 82.56 236 ASP A CA 1
ATOM 1941 C C . ASP A 1 236 ? 0.281 -6.403 11.186 1.00 82.56 236 ASP A C 1
ATOM 1943 O O . ASP A 1 236 ? -0.086 -7.293 10.415 1.00 82.56 236 ASP A O 1
ATOM 1947 N N . PHE A 1 237 ? 0.061 -5.108 10.925 1.00 82.06 237 PHE A N 1
ATOM 1948 C CA . PHE A 1 237 ? -0.759 -4.614 9.815 1.00 82.06 237 PHE A CA 1
ATOM 1949 C C . PHE A 1 237 ? -0.319 -5.172 8.455 1.00 82.06 237 PHE A C 1
ATOM 1951 O O . PHE A 1 237 ? -1.141 -5.556 7.625 1.00 82.06 237 PHE A O 1
ATOM 1958 N N . ALA A 1 238 ? 0.995 -5.241 8.218 1.00 79.31 238 ALA A N 1
ATOM 1959 C CA . ALA A 1 238 ? 1.545 -5.744 6.962 1.00 79.31 238 ALA A CA 1
ATOM 1960 C C . ALA A 1 238 ? 1.352 -7.261 6.796 1.00 79.31 238 ALA A C 1
ATOM 1962 O O . ALA A 1 238 ? 1.090 -7.728 5.688 1.00 79.31 238 ALA A O 1
ATOM 1963 N N . GLU A 1 239 ? 1.478 -8.029 7.880 1.00 84.25 239 GLU A N 1
ATOM 1964 C CA . GLU A 1 239 ? 1.339 -9.490 7.861 1.00 84.25 239 GLU A CA 1
ATOM 1965 C C . GLU A 1 239 ? -0.131 -9.921 7.789 1.00 84.25 239 GLU A C 1
ATOM 1967 O O . GLU A 1 239 ? -0.449 -10.934 7.167 1.00 84.25 239 GLU A O 1
ATOM 1972 N N . ARG A 1 240 ? -1.031 -9.116 8.367 1.00 88.56 240 ARG A N 1
ATOM 1973 C CA . ARG A 1 240 ? -2.483 -9.341 8.407 1.00 88.56 240 ARG A CA 1
ATOM 1974 C C . ARG A 1 240 ? -3.250 -8.546 7.349 1.00 88.56 240 ARG A C 1
ATOM 1976 O O . ARG A 1 240 ? -4.470 -8.461 7.418 1.00 88.56 240 ARG A O 1
ATOM 1983 N N . ILE A 1 241 ? -2.571 -7.981 6.348 1.00 86.31 241 ILE A N 1
ATOM 1984 C CA . ILE A 1 241 ? -3.183 -7.043 5.392 1.00 86.31 241 ILE A CA 1
ATOM 1985 C C . ILE A 1 241 ? -4.412 -7.621 4.674 1.00 86.31 241 ILE A C 1
ATOM 1987 O O . ILE A 1 241 ? -5.395 -6.911 4.494 1.00 86.31 241 ILE A O 1
ATOM 1991 N N . ASP A 1 242 ? -4.382 -8.904 4.300 1.00 87.38 242 ASP A N 1
ATOM 1992 C CA . ASP A 1 242 ? -5.499 -9.563 3.612 1.00 87.38 242 ASP A CA 1
ATOM 1993 C C . ASP A 1 242 ? -6.696 -9.777 4.558 1.00 87.38 242 ASP A C 1
ATOM 1995 O O . ASP A 1 242 ? -7.843 -9.588 4.160 1.00 87.38 242 ASP A O 1
ATOM 1999 N N . GLU A 1 243 ? -6.435 -10.128 5.822 1.00 92.50 243 GLU A N 1
ATOM 2000 C CA . GLU A 1 243 ? -7.453 -10.253 6.876 1.00 92.50 243 GLU A CA 1
ATOM 2001 C C . GLU A 1 243 ? -8.109 -8.893 7.143 1.00 92.50 243 GLU A C 1
ATOM 2003 O O . GLU A 1 243 ? -9.330 -8.767 7.096 1.00 92.50 243 GLU A O 1
ATOM 2008 N N . ILE A 1 244 ? -7.291 -7.858 7.340 1.00 93.06 244 ILE A N 1
ATOM 2009 C CA . ILE A 1 244 ? -7.740 -6.490 7.607 1.00 93.06 244 ILE A CA 1
ATOM 2010 C C . ILE A 1 244 ? -8.532 -5.937 6.424 1.00 93.06 244 ILE A C 1
ATOM 2012 O O . ILE A 1 244 ? -9.581 -5.332 6.619 1.00 93.06 244 ILE A O 1
ATOM 2016 N N . ASN A 1 245 ? -8.073 -6.167 5.195 1.00 90.75 245 ASN A N 1
ATOM 2017 C CA . ASN A 1 245 ? -8.784 -5.732 4.000 1.00 90.75 245 ASN A CA 1
ATOM 2018 C C . ASN A 1 245 ? -10.183 -6.361 3.904 1.00 90.75 245 ASN A C 1
ATOM 2020 O O . ASN A 1 245 ? -11.139 -5.662 3.576 1.00 90.75 245 ASN A O 1
ATOM 2024 N N . ASN A 1 246 ? -10.320 -7.644 4.253 1.00 92.25 246 ASN A N 1
ATOM 2025 C CA . ASN A 1 246 ? -11.630 -8.293 4.322 1.00 92.25 246 ASN A CA 1
ATOM 2026 C C . ASN A 1 246 ? -12.499 -7.696 5.439 1.00 92.25 246 ASN A C 1
ATOM 2028 O O . ASN A 1 246 ? -13.662 -7.401 5.190 1.00 92.25 246 ASN A O 1
ATOM 2032 N N . MET A 1 247 ? -11.940 -7.442 6.630 1.00 95.50 247 MET A N 1
ATOM 2033 C CA . MET A 1 247 ? -12.679 -6.781 7.717 1.00 95.50 247 MET A CA 1
ATOM 2034 C C . MET A 1 247 ? -13.195 -5.396 7.294 1.00 95.50 247 MET A C 1
ATOM 2036 O O . MET A 1 247 ? -14.341 -5.045 7.561 1.00 95.50 247 MET A O 1
ATOM 2040 N N . VAL A 1 248 ? -12.380 -4.602 6.592 1.00 94.88 248 VAL A N 1
ATOM 2041 C CA . VAL A 1 248 ? -12.803 -3.291 6.071 1.00 94.88 248 VAL A CA 1
ATOM 2042 C C . VAL A 1 248 ? -13.921 -3.431 5.038 1.00 94.88 248 VAL A C 1
ATOM 2044 O O . VAL A 1 248 ? -14.858 -2.632 5.047 1.00 94.88 248 VAL A O 1
ATOM 2047 N N . TYR A 1 249 ? -13.842 -4.437 4.164 1.00 93.38 249 TYR A N 1
ATOM 2048 C CA . TYR A 1 249 ? -14.889 -4.720 3.186 1.00 93.38 249 TYR A CA 1
ATOM 2049 C C . TYR A 1 249 ? -16.215 -5.095 3.868 1.00 93.38 249 TYR A C 1
ATOM 2051 O O . TYR A 1 249 ? -17.243 -4.484 3.592 1.00 93.38 249 TYR A O 1
ATOM 2059 N N . GLU A 1 250 ? -16.196 -6.029 4.819 1.00 95.06 250 GLU A N 1
ATOM 2060 C CA . GLU A 1 250 ? -17.402 -6.448 5.547 1.00 95.06 250 GLU A CA 1
ATOM 2061 C C . GLU A 1 250 ? -17.992 -5.311 6.395 1.00 95.06 250 GLU A C 1
ATOM 2063 O O . GLU A 1 250 ? -19.208 -5.126 6.439 1.00 95.06 250 GLU A O 1
ATOM 2068 N N . LEU A 1 251 ? -17.147 -4.487 7.026 1.00 95.12 251 LEU A N 1
ATOM 2069 C CA . LEU A 1 251 ? -17.606 -3.299 7.750 1.00 95.12 251 LEU A CA 1
ATOM 2070 C C . LEU A 1 251 ? -18.269 -2.283 6.811 1.00 95.12 251 LEU A C 1
ATOM 2072 O O . LEU A 1 251 ? -19.243 -1.632 7.187 1.00 95.12 251 LEU A O 1
ATOM 2076 N N . PHE A 1 252 ? -17.760 -2.127 5.589 1.00 92.75 252 PHE A N 1
ATOM 2077 C CA . PHE A 1 252 ? -18.409 -1.292 4.585 1.00 92.75 252 PHE A CA 1
ATOM 2078 C C . PHE A 1 252 ? -19.786 -1.842 4.208 1.00 92.75 252 PHE A C 1
ATOM 2080 O O . PHE A 1 252 ? -20.747 -1.078 4.205 1.00 92.75 252 PHE A O 1
ATOM 2087 N N . GLU A 1 253 ? -19.914 -3.146 3.969 1.00 93.12 253 GLU A N 1
ATOM 2088 C CA . GLU A 1 253 ? -21.215 -3.770 3.700 1.00 93.12 253 GLU A CA 1
ATOM 2089 C C . GLU A 1 253 ? -22.196 -3.531 4.861 1.00 93.12 253 GLU A C 1
ATOM 2091 O O . GLU A 1 253 ? -23.327 -3.125 4.623 1.00 93.12 253 GLU A O 1
ATOM 2096 N N . VAL A 1 254 ? -21.754 -3.672 6.117 1.00 93.44 254 VAL A N 1
ATOM 2097 C CA . VAL A 1 254 ? -22.554 -3.363 7.322 1.00 93.44 254 VAL A CA 1
ATOM 2098 C C . VAL A 1 254 ? -22.979 -1.891 7.394 1.00 93.44 254 VAL A C 1
ATOM 2100 O O . VAL A 1 254 ? -24.090 -1.587 7.811 1.00 93.44 254 VAL A O 1
ATOM 2103 N N . ARG A 1 255 ? -22.108 -0.950 7.014 1.00 92.44 255 ARG A N 1
ATOM 2104 C CA . ARG A 1 255 ? -22.409 0.493 7.086 1.00 92.44 255 ARG A CA 1
ATOM 2105 C C . ARG A 1 255 ? -23.427 0.953 6.041 1.00 92.44 255 ARG A C 1
ATOM 2107 O O . ARG A 1 255 ? -24.058 1.993 6.235 1.00 92.44 255 ARG A O 1
ATOM 2114 N N . TYR A 1 256 ? -23.539 0.243 4.921 1.00 85.38 256 TYR A N 1
ATOM 2115 C CA . TYR A 1 256 ? -24.324 0.674 3.761 1.00 85.38 256 TYR A CA 1
ATOM 2116 C C . TYR A 1 256 ? -25.495 -0.264 3.405 1.00 85.38 256 TYR A C 1
ATOM 2118 O O . TYR A 1 256 ? -26.208 0.021 2.435 1.00 85.38 256 TYR A O 1
ATOM 2126 N N . HIS A 1 257 ? -25.746 -1.306 4.207 1.00 71.31 257 HIS A N 1
ATOM 2127 C CA . HIS A 1 257 ? -26.891 -2.221 4.102 1.00 71.31 257 HIS A CA 1
ATOM 2128 C C . HIS A 1 257 ? -27.591 -2.433 5.442 1.00 71.31 257 HIS A C 1
ATOM 2130 O O . HIS A 1 257 ? -28.844 -2.481 5.415 1.00 71.31 257 HIS A O 1
#

Secondary structure (DSSP, 8-state):
---------HHHHHHHHHHHHHHHHHHHHHHH------HHHHHHHHHHHHHHHHHHHHHHHHHHHHTTGGG-----S-S--S---EEEEETTEEEEEEEEEEEEEEETTEEEEEEEEEEEEEEPPPEET-GGG--GGGTS-GGGTHHHHHHHHHHHHHHHHTT-EEEEEEEEETTTTEEEEEEEEEEPPPGGG-SSS--HHHHHHHHHHHHSTT-TTGGGHHHHT--TTS---TTTTTTTHHHHHHHHHHHHHHHH-

Organism: NCBI:txid467210

pLDDT: mean 74.31, std 16.96, range [24.48, 97.12]

Radius of gyration: 21.13 Å; chains: 1; bounding box: 54×52×56 Å